Protein AF-A0A9D6I0A7-F1 (afdb_monomer_lite)

Sequence (216 aa):
MTECRYPRPLESFATGVRPEAAFTIPVLAQGRAALERINREMGLAFDDWDLDYYTALFRDRVGRDPTNVECFDIAQSNSEHSRHWFFKGRLVVDGKEVPGHLLALVKGTLDANPTNSVIAFRDNSSAIRGYAVRTILPAGSNQPGPFRPADVEYHVIFTAETHNFPSGVAPFPGAETGSGGRIRDVHATGRGGLVRIGISIGPPKVELGERTVQEA

Foldseek 3Di:
DPDDDDPDDDPDPDPVDDDDDKDWQPCQVPNLVSVVVLCVVVVLPDDPVSSNVVSCCCVPPVNHTDISVVSNCCSVCPDCVNPVCQQQDFDADPNRTDPGGNVVVVVVVCVVPVPFWPDDPPALWTWGFFDWDWDWDAPDDPDDGDIDIDTDGDIDIDDDDAQPPVCVVPVPVSVVVRVVVRCVRQQRGPPGHDDDDDDDDDDPDDPPDDPPPPDD

Radius of gyration: 25.26 Å; chains: 1; bounding box: 73×61×54 Å

Secondary structure (DSSP, 8-state):
------SS----------PPPP-B--HHHHTHHHHHHHHHHHT----HHHHHHHHHIIIIII-SPPBHHHHHHHHHHHSHHHH-HHHHS-EEETTEEESS-HHHHHHHHHHH--TTEEE-SSSSSEEEEEEEEEEEEES-SSS---EEEEEEEEEEEE-----HHHHHHSHHHHHHHHHHHHHHHHHHSTT----------PPP------------

Structure (mmCIF, N/CA/C/O backbone):
data_AF-A0A9D6I0A7-F1
#
_entry.id   AF-A0A9D6I0A7-F1
#
loop_
_atom_site.group_PDB
_atom_site.id
_atom_site.type_symbol
_atom_site.label_atom_id
_atom_site.label_alt_id
_atom_site.label_comp_id
_atom_site.label_asym_id
_atom_site.label_entity_id
_atom_site.label_seq_id
_atom_site.pdbx_PDB_ins_code
_atom_site.Cartn_x
_atom_site.Cartn_y
_atom_site.Cartn_z
_atom_site.occupancy
_atom_site.B_iso_or_equiv
_atom_site.auth_seq_id
_atom_site.auth_comp_id
_atom_site.auth_asym_id
_atom_site.auth_atom_id
_atom_site.pdbx_PDB_model_num
ATOM 1 N N . MET A 1 1 ? -12.855 22.346 1.573 1.00 86.19 1 MET A N 1
ATOM 2 C CA . MET A 1 1 ? -12.308 21.199 2.334 1.00 86.19 1 MET A CA 1
ATOM 3 C C . MET A 1 1 ? -11.033 21.546 3.091 1.00 86.19 1 MET A C 1
ATOM 5 O O . MET A 1 1 ? -10.878 21.061 4.198 1.00 86.19 1 MET A 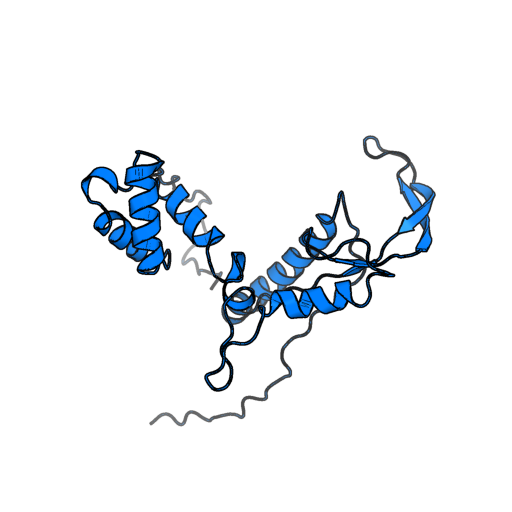O 1
ATOM 9 N N . THR A 1 2 ? -10.126 22.351 2.528 1.00 90.31 2 THR A N 1
ATOM 10 C CA . THR A 1 2 ? -8.774 22.569 3.083 1.00 90.31 2 THR A CA 1
ATOM 11 C C . THR A 1 2 ? -8.534 23.962 3.672 1.00 90.31 2 THR A C 1
ATOM 13 O O . THR A 1 2 ? -7.445 24.228 4.166 1.00 90.31 2 THR A O 1
ATOM 16 N N . GLU A 1 3 ? -9.518 24.859 3.616 1.00 91.88 3 GLU A N 1
ATOM 17 C CA . GLU A 1 3 ? -9.367 26.256 4.030 1.00 91.88 3 GLU A CA 1
ATOM 18 C C . GLU A 1 3 ? -10.337 26.599 5.159 1.00 91.88 3 GLU A C 1
ATOM 20 O O . GLU A 1 3 ? -11.470 26.116 5.197 1.00 91.88 3 GLU A O 1
ATOM 25 N N . CYS A 1 4 ? -9.893 27.477 6.055 1.00 89.69 4 CYS A N 1
ATOM 26 C CA . CYS A 1 4 ? -10.701 28.058 7.116 1.00 89.69 4 CYS A CA 1
ATOM 27 C C . CYS A 1 4 ? -10.471 29.574 7.136 1.00 89.69 4 CYS A C 1
ATOM 29 O O . CYS A 1 4 ? -9.336 30.035 7.007 1.00 89.69 4 CYS A O 1
ATOM 31 N N . ARG A 1 5 ? -11.542 30.362 7.284 1.00 93.38 5 ARG A N 1
ATOM 32 C CA . ARG A 1 5 ? -11.437 31.821 7.409 1.00 93.38 5 ARG A CA 1
ATOM 33 C C . ARG A 1 5 ? -11.203 32.203 8.864 1.00 93.38 5 ARG A C 1
ATOM 35 O O . ARG A 1 5 ? -12.017 31.882 9.725 1.00 93.38 5 ARG A O 1
ATOM 42 N N . TYR A 1 6 ? -10.141 32.962 9.112 1.00 91.62 6 TYR A N 1
ATOM 43 C CA . TYR A 1 6 ? -9.892 33.545 10.424 1.00 91.62 6 TYR A CA 1
ATOM 44 C C . TYR A 1 6 ? -10.579 34.910 10.543 1.00 91.62 6 TYR A C 1
ATOM 46 O O . TYR A 1 6 ? -10.425 35.746 9.651 1.00 91.62 6 TYR A O 1
ATOM 54 N N . PRO A 1 7 ? -11.313 35.175 11.638 1.00 92.81 7 PRO A N 1
ATOM 55 C CA . PRO A 1 7 ? -11.964 36.468 11.846 1.00 92.81 7 PRO A CA 1
ATOM 56 C C . PRO A 1 7 ? -10.975 37.585 12.219 1.00 92.81 7 PRO A C 1
ATOM 58 O O . PRO A 1 7 ? -11.322 38.760 12.141 1.00 92.81 7 PRO A O 1
ATOM 61 N N . ARG A 1 8 ? -9.756 37.234 12.649 1.00 95.25 8 ARG A N 1
ATOM 62 C CA . ARG A 1 8 ? -8.662 38.148 13.011 1.00 95.25 8 ARG A CA 1
ATOM 63 C C . ARG A 1 8 ? -7.315 37.533 12.602 1.00 95.25 8 ARG A C 1
ATOM 65 O O . ARG A 1 8 ? -7.258 36.311 12.456 1.00 95.25 8 ARG A O 1
ATOM 72 N N . PRO A 1 9 ? -6.247 38.333 12.424 1.00 94.56 9 PRO A N 1
ATOM 73 C CA . PRO A 1 9 ? -4.911 37.804 12.158 1.00 94.56 9 PRO A CA 1
ATOM 74 C C . PRO A 1 9 ? -4.475 36.778 13.213 1.00 94.56 9 PRO A C 1
ATOM 76 O O . PRO A 1 9 ? -4.749 36.948 14.399 1.00 94.56 9 PRO A O 1
ATOM 79 N N . LEU A 1 10 ? -3.806 35.711 12.771 1.00 91.12 10 LEU A N 1
ATOM 80 C CA . LEU A 1 10 ? -3.237 34.690 13.652 1.00 91.12 10 LEU A CA 1
ATOM 81 C C . LEU A 1 10 ? -2.127 35.294 14.518 1.00 91.12 10 LEU A C 1
ATOM 83 O O . LEU A 1 10 ? -1.186 35.890 14.002 1.00 91.12 10 LEU A O 1
ATOM 87 N N . GLU A 1 11 ? -2.224 35.086 15.827 1.00 93.94 11 GLU A N 1
ATOM 88 C CA . GLU A 1 11 ? -1.228 35.548 16.803 1.00 93.94 11 GLU A CA 1
ATOM 89 C C . GLU A 1 11 ? -0.198 34.452 17.150 1.00 93.94 11 GLU A C 1
ATOM 91 O O . GLU A 1 11 ? 0.857 34.744 17.707 1.00 93.94 11 GLU A O 1
ATOM 96 N N . SER A 1 12 ? -0.479 33.182 16.821 1.00 92.69 12 SER A N 1
ATOM 97 C CA . SER A 1 12 ? 0.391 32.035 17.112 1.00 92.69 12 SER A CA 1
ATOM 98 C C . SER A 1 12 ? 0.130 30.858 16.168 1.00 92.69 12 SER A C 1
ATOM 100 O O . SER A 1 12 ? -0.990 30.661 15.704 1.00 92.69 12 SER A O 1
ATOM 102 N N . PHE A 1 13 ? 1.163 30.042 15.940 1.00 91.69 13 PHE A N 1
ATOM 103 C CA . PHE A 1 13 ? 1.075 28.749 15.247 1.00 91.69 13 PHE A CA 1
ATOM 104 C C . PHE A 1 13 ? 0.996 27.553 16.212 1.00 91.69 13 PHE A C 1
ATOM 106 O O . PHE A 1 13 ? 0.945 26.405 15.772 1.00 91.69 13 PHE A O 1
ATOM 113 N N . ALA A 1 14 ? 1.014 27.791 17.528 1.00 92.25 14 ALA A N 1
ATOM 114 C CA . ALA A 1 14 ? 0.897 26.725 18.514 1.00 92.25 14 ALA A CA 1
ATOM 115 C C . ALA A 1 14 ? -0.505 26.105 18.451 1.00 92.25 14 ALA A C 1
ATOM 117 O O . ALA A 1 14 ? -1.502 26.770 18.719 1.00 92.25 14 ALA A O 1
ATOM 118 N N . THR A 1 15 ? -0.581 24.817 18.122 1.00 88.69 15 THR A N 1
ATOM 119 C CA . THR A 1 15 ? -1.864 24.110 17.997 1.00 88.69 15 THR A CA 1
ATOM 120 C C . THR A 1 15 ? -2.423 23.660 19.347 1.00 88.69 15 THR A C 1
ATOM 122 O O . THR A 1 15 ? -3.615 23.395 19.456 1.00 88.69 15 THR A O 1
ATOM 125 N N . GLY A 1 16 ? -1.572 23.527 20.373 1.00 90.25 16 GLY A N 1
ATOM 126 C CA . GLY A 1 16 ? -1.947 22.984 21.687 1.00 90.25 16 GLY A CA 1
ATOM 127 C C . GLY A 1 16 ? -2.321 21.495 21.675 1.00 90.25 16 GLY A C 1
ATOM 128 O O . GLY A 1 16 ? -2.638 20.938 22.726 1.00 90.25 16 GLY A O 1
ATOM 129 N N . VAL A 1 17 ? -2.263 20.843 20.510 1.00 93.00 17 VAL A N 1
ATOM 130 C CA . VAL A 1 17 ? -2.613 19.433 20.327 1.00 93.00 17 VAL A CA 1
ATOM 131 C C . VAL A 1 17 ? -1.557 18.559 20.997 1.00 93.00 17 VAL A C 1
ATOM 133 O O . VAL A 1 17 ? -0.359 18.724 20.764 1.00 93.00 17 VAL A O 1
ATOM 136 N N . ARG A 1 18 ? -2.004 17.613 21.827 1.00 94.00 18 ARG A N 1
ATOM 137 C CA . ARG A 1 18 ? -1.155 16.584 22.440 1.00 94.00 18 ARG A CA 1
ATOM 138 C C . ARG A 1 18 ? -1.440 15.237 21.772 1.00 94.00 18 ARG A C 1
ATOM 140 O O . ARG A 1 18 ? -2.616 14.954 21.547 1.00 94.00 18 ARG A O 1
ATOM 147 N N . PRO A 1 19 ? -0.417 14.416 21.468 1.00 93.69 19 PRO A N 1
ATOM 148 C CA . PRO A 1 19 ? -0.639 13.071 20.952 1.00 93.69 19 PRO A CA 1
ATOM 149 C C . PRO A 1 19 ? -1.505 12.255 21.912 1.00 93.69 19 PRO A C 1
ATOM 151 O O . PRO A 1 19 ? -1.248 12.237 23.118 1.00 93.69 19 PRO A O 1
ATOM 154 N N . GLU A 1 20 ? -2.524 11.594 21.374 1.00 93.00 20 GLU A N 1
ATOM 155 C CA . GLU A 1 20 ? -3.344 10.661 22.138 1.00 93.00 20 GLU A CA 1
ATOM 156 C C . GLU A 1 20 ? -2.532 9.403 22.475 1.00 93.00 20 GLU A C 1
ATOM 158 O O . GLU A 1 20 ? -1.731 8.926 21.666 1.00 93.00 20 GLU A O 1
ATOM 163 N N . ALA A 1 21 ? -2.715 8.875 23.686 1.00 96.44 21 ALA A N 1
ATOM 164 C CA . ALA A 1 21 ? -2.073 7.632 24.086 1.00 96.44 21 ALA A CA 1
ATOM 165 C C . ALA A 1 21 ? -2.775 6.436 23.430 1.00 96.44 21 ALA A C 1
ATOM 167 O O . ALA A 1 21 ? -4.003 6.377 23.379 1.00 96.44 21 ALA A O 1
ATOM 168 N N . ALA A 1 22 ? -1.996 5.450 22.981 1.00 97.25 22 ALA A N 1
ATOM 169 C CA . ALA A 1 22 ? -2.557 4.161 22.595 1.00 97.25 22 ALA A CA 1
ATOM 170 C C . ALA A 1 22 ? -3.276 3.519 23.793 1.00 97.25 22 ALA A C 1
ATOM 172 O O . ALA A 1 22 ? -2.842 3.660 24.940 1.00 97.25 22 ALA A O 1
ATOM 173 N N . PHE A 1 23 ? -4.356 2.792 23.519 1.00 97.56 23 PHE A N 1
ATOM 174 C CA . PHE A 1 23 ? -5.146 2.115 24.541 1.00 97.56 23 PHE A CA 1
ATOM 175 C C . PHE A 1 23 ? -5.474 0.683 24.138 1.00 97.56 23 PHE A C 1
ATOM 177 O O . PHE A 1 23 ? -5.416 0.301 22.968 1.00 97.56 23 PHE A O 1
ATOM 184 N N . THR A 1 24 ? -5.827 -0.106 25.143 1.00 98.25 24 THR A N 1
ATOM 185 C CA . THR A 1 24 ? -6.073 -1.539 25.028 1.00 98.25 24 THR A CA 1
ATOM 186 C C . THR A 1 24 ? -7.571 -1.824 24.933 1.00 98.25 24 THR A C 1
ATOM 188 O O . THR A 1 24 ? -8.371 -1.224 25.653 1.00 98.25 24 THR A O 1
ATOM 191 N N . ILE A 1 25 ? -7.959 -2.748 24.055 1.00 98.38 25 ILE A N 1
ATOM 192 C CA . ILE A 1 25 ? -9.341 -3.190 23.875 1.00 98.38 25 ILE A CA 1
ATOM 193 C C . ILE A 1 25 ? -9.526 -4.484 24.672 1.00 98.38 25 ILE A C 1
ATOM 195 O O . ILE A 1 25 ? -8.859 -5.463 24.355 1.00 98.38 25 ILE A O 1
ATOM 199 N N . PRO A 1 26 ? -10.428 -4.529 25.668 1.00 98.25 26 PRO A N 1
ATOM 200 C CA . PRO A 1 26 ? -10.514 -5.623 26.641 1.00 98.25 26 PRO A CA 1
ATOM 201 C C . PRO A 1 26 ? -11.187 -6.890 26.076 1.00 98.25 26 PRO A C 1
ATOM 203 O O . PRO A 1 26 ? -12.223 -7.331 26.573 1.00 98.25 26 PRO A O 1
ATOM 206 N N . VAL A 1 27 ? -10.622 -7.483 25.026 1.00 98.31 27 VAL A N 1
ATOM 207 C CA . VAL A 1 27 ? -11.122 -8.693 24.355 1.00 98.31 27 VAL A CA 1
ATOM 208 C C . VAL A 1 27 ? -11.081 -9.916 25.272 1.00 98.31 27 VAL A C 1
ATOM 210 O O . VAL A 1 27 ? -11.977 -10.752 25.199 1.00 98.31 27 VAL A O 1
ATOM 213 N N . LEU A 1 28 ? -10.110 -10.032 26.178 1.00 98.12 28 LEU A N 1
ATOM 214 C CA . LEU A 1 28 ? -10.050 -11.148 27.127 1.00 98.12 28 LEU A CA 1
ATOM 215 C C . LEU A 1 28 ? -11.208 -11.118 28.129 1.00 98.12 28 LEU A C 1
ATOM 217 O O . LEU A 1 28 ? -11.775 -12.159 28.451 1.00 98.12 28 LEU A O 1
ATOM 221 N N . ALA A 1 29 ? -11.564 -9.927 28.613 1.00 98.06 29 ALA A N 1
ATOM 222 C CA . ALA A 1 29 ? -12.609 -9.759 29.619 1.00 98.06 29 ALA A CA 1
ATOM 223 C C . ALA A 1 29 ? -14.015 -9.637 29.011 1.00 98.06 29 ALA A C 1
ATOM 225 O O . ALA A 1 29 ? -14.983 -10.109 29.600 1.00 98.06 29 ALA A O 1
ATOM 226 N N . GLN A 1 30 ? -14.142 -8.983 27.853 1.00 98.19 30 GLN A N 1
ATOM 227 C CA . GLN A 1 30 ? -15.430 -8.632 27.236 1.00 98.19 30 GLN A CA 1
ATOM 228 C C . GLN A 1 30 ? -15.691 -9.373 25.915 1.00 98.19 30 GLN A C 1
ATOM 230 O O . GLN A 1 30 ? -16.772 -9.248 25.338 1.00 98.19 30 GLN A O 1
ATOM 235 N N . GLY A 1 31 ? -14.728 -10.153 25.423 1.00 97.62 31 GLY A N 1
ATOM 236 C CA . GLY A 1 31 ? -14.870 -10.940 24.204 1.00 97.62 31 GLY A CA 1
ATOM 237 C C . GLY A 1 31 ? -15.149 -10.090 22.965 1.00 97.62 31 GLY A C 1
ATOM 238 O O . GLY A 1 31 ? -14.699 -8.949 22.833 1.00 97.62 31 GLY A O 1
ATOM 239 N N . ARG A 1 32 ? -15.946 -10.666 22.062 1.00 98.25 32 ARG A N 1
ATOM 240 C CA . ARG A 1 32 ? -16.347 -10.075 20.778 1.00 98.25 32 ARG A CA 1
ATOM 241 C C . ARG A 1 32 ? -16.994 -8.694 20.920 1.00 98.25 32 ARG A C 1
ATOM 243 O O . ARG A 1 32 ? -16.752 -7.826 20.086 1.00 98.25 32 ARG A O 1
ATOM 250 N N . ALA A 1 33 ? -17.740 -8.448 21.998 1.00 98.50 33 ALA A N 1
ATOM 251 C CA . ALA A 1 33 ? -18.417 -7.170 22.224 1.00 98.50 33 ALA A CA 1
ATOM 252 C C . ALA A 1 33 ? -17.438 -5.980 22.307 1.00 98.50 33 ALA A C 1
ATOM 254 O O . ALA A 1 33 ? -17.768 -4.873 21.872 1.00 98.50 33 ALA A O 1
ATOM 255 N N . ALA A 1 34 ? -16.216 -6.194 22.814 1.00 98.38 34 ALA A N 1
ATOM 256 C CA . ALA A 1 34 ? -15.188 -5.155 22.819 1.00 98.38 34 ALA A CA 1
ATOM 257 C C . ALA A 1 34 ? -14.709 -4.807 21.402 1.00 98.38 34 ALA A C 1
ATOM 259 O O . ALA A 1 34 ? -14.516 -3.626 21.102 1.00 98.38 34 ALA A O 1
ATOM 260 N N . LEU A 1 35 ? -14.568 -5.811 20.528 1.00 98.25 35 LEU A N 1
ATOM 261 C CA . LEU A 1 35 ? -14.204 -5.601 19.126 1.00 98.25 35 LEU A CA 1
ATOM 262 C C . LEU A 1 35 ? -15.338 -4.957 18.323 1.00 98.25 35 LEU A C 1
ATOM 264 O O . LEU A 1 35 ? -15.091 -4.061 17.528 1.00 98.25 35 LEU A O 1
ATOM 268 N N . GLU A 1 36 ? -16.592 -5.333 18.565 1.00 98.56 36 GLU A N 1
ATOM 269 C CA . GLU A 1 36 ? -17.743 -4.689 17.920 1.00 98.56 36 GLU A CA 1
ATOM 270 C C . GLU A 1 36 ? -17.842 -3.204 18.263 1.00 98.56 36 GLU A C 1
ATOM 272 O O . GLU A 1 36 ? -18.145 -2.371 17.405 1.00 98.56 36 GLU A O 1
ATOM 277 N N . ARG A 1 37 ? -17.580 -2.863 19.529 1.00 98.50 37 ARG A N 1
ATOM 278 C CA . ARG A 1 37 ? -17.574 -1.476 19.979 1.00 98.50 37 ARG A CA 1
ATOM 279 C C . ARG A 1 37 ? -16.474 -0.682 19.278 1.00 98.50 37 ARG A C 1
ATOM 281 O O . ARG A 1 37 ? -16.787 0.336 18.665 1.00 98.50 37 ARG A O 1
ATOM 288 N N . ILE A 1 38 ? -15.228 -1.164 19.308 1.00 97.88 38 ILE A N 1
ATOM 289 C CA . ILE A 1 38 ? -14.116 -0.434 18.683 1.00 97.88 38 ILE A CA 1
ATOM 290 C C . ILE A 1 38 ? -14.247 -0.374 17.154 1.00 97.88 38 ILE A C 1
ATOM 292 O O . ILE A 1 38 ? -13.912 0.643 16.555 1.00 97.88 38 ILE A O 1
ATOM 296 N N . ASN A 1 39 ? -14.812 -1.411 16.525 1.00 98.19 39 ASN A N 1
ATOM 297 C CA . ASN A 1 39 ? -15.105 -1.436 15.092 1.00 98.19 39 ASN A CA 1
ATOM 298 C C . ASN A 1 39 ? -16.021 -0.273 14.686 1.00 98.19 39 ASN A C 1
ATOM 300 O O . ASN A 1 39 ? -15.739 0.422 13.710 1.00 98.19 39 ASN A O 1
ATOM 304 N N . ARG A 1 40 ? -17.080 -0.017 15.468 1.00 98.06 40 ARG A N 1
ATOM 305 C CA . ARG A 1 40 ? -17.998 1.110 15.240 1.00 98.06 40 ARG A CA 1
ATOM 306 C C . ARG A 1 40 ? -17.361 2.460 15.557 1.00 98.06 40 ARG A C 1
ATOM 308 O O . ARG A 1 40 ? -17.523 3.390 14.778 1.00 98.06 40 ARG A O 1
ATOM 315 N N . GLU A 1 41 ? -16.663 2.571 16.686 1.00 97.31 41 GLU A N 1
ATOM 316 C CA . GLU A 1 41 ? -16.055 3.832 17.136 1.00 97.31 41 GLU A CA 1
ATOM 317 C C . GLU A 1 41 ? -14.954 4.320 16.182 1.00 97.31 41 GLU A C 1
ATOM 319 O O . GLU A 1 41 ? -14.880 5.512 15.895 1.00 97.31 41 GLU A O 1
ATOM 324 N N . MET A 1 42 ? -14.120 3.409 15.669 1.00 96.56 42 MET A N 1
ATOM 325 C CA . MET A 1 42 ? -12.983 3.745 14.802 1.00 96.56 42 MET A CA 1
ATOM 326 C C . MET A 1 42 ? -13.255 3.542 13.304 1.00 96.56 42 MET A C 1
ATOM 328 O O . MET A 1 42 ? -12.398 3.878 12.489 1.00 96.56 42 MET A O 1
ATOM 332 N N . GLY A 1 43 ? -14.412 2.990 12.925 1.00 97.12 43 GLY A N 1
ATOM 333 C CA . GLY A 1 43 ? -14.746 2.711 11.526 1.00 97.12 43 GLY A CA 1
ATOM 334 C C . GLY A 1 43 ? -13.832 1.663 10.883 1.00 97.12 43 GLY A C 1
ATOM 335 O O . GLY A 1 43 ? -13.350 1.872 9.774 1.00 97.12 43 GLY A O 1
ATOM 336 N N . LEU A 1 44 ? -13.574 0.549 11.581 1.00 97.69 44 LEU A N 1
ATOM 337 C CA . LEU A 1 44 ? -12.629 -0.488 11.129 1.00 97.69 44 LEU A CA 1
ATOM 338 C C . LEU A 1 44 ? -13.189 -1.381 10.010 1.00 97.69 44 LEU A C 1
ATOM 340 O O . LEU A 1 44 ? -12.424 -2.060 9.335 1.00 97.69 44 LEU A O 1
ATOM 344 N N . ALA A 1 45 ? -14.509 -1.353 9.804 1.00 97.38 45 ALA A N 1
ATOM 345 C CA . ALA A 1 45 ? -15.225 -2.121 8.787 1.00 97.38 45 ALA A CA 1
ATOM 346 C C . ALA A 1 45 ? -15.033 -3.650 8.877 1.00 97.38 45 ALA A C 1
ATOM 348 O O . ALA A 1 45 ? -15.139 -4.333 7.863 1.00 97.38 45 ALA A O 1
ATOM 349 N N . PHE A 1 46 ? -14.804 -4.185 10.081 1.00 97.62 46 PHE A N 1
ATOM 350 C CA . PHE A 1 46 ? -14.823 -5.630 10.316 1.00 97.62 46 PHE A CA 1
ATOM 351 C C . PHE A 1 46 ? -16.227 -6.190 10.120 1.00 97.62 46 PHE A C 1
ATOM 353 O O . PHE A 1 46 ? -17.193 -5.638 10.667 1.00 97.62 46 PHE A O 1
ATOM 360 N N . ASP A 1 47 ? -16.319 -7.290 9.379 1.00 96.50 47 ASP A N 1
ATOM 361 C CA . ASP A 1 47 ? -17.538 -8.082 9.272 1.00 96.50 47 ASP A CA 1
ATOM 362 C C . ASP A 1 47 ? -17.656 -9.113 10.413 1.00 96.50 47 ASP A C 1
ATOM 364 O O . ASP A 1 47 ? -16.836 -9.167 11.334 1.00 96.50 47 ASP A O 1
ATOM 368 N N . ASP A 1 48 ? -18.716 -9.924 10.393 1.00 97.88 48 ASP A N 1
ATOM 369 C CA . ASP A 1 48 ? -18.940 -10.941 11.426 1.00 97.88 48 ASP A CA 1
ATOM 370 C C . ASP A 1 48 ? -17.821 -11.989 11.481 1.00 97.88 48 ASP A C 1
ATOM 372 O O . ASP A 1 48 ? -17.463 -12.449 12.568 1.00 97.88 48 ASP A O 1
ATOM 376 N N . TRP A 1 49 ? -17.253 -12.349 10.327 1.00 96.00 49 TRP A N 1
ATOM 377 C CA . TRP A 1 49 ? -16.174 -13.325 10.250 1.00 96.00 49 TRP A CA 1
ATOM 378 C C . TRP A 1 49 ? -14.883 -12.753 10.834 1.00 96.00 49 TRP A C 1
ATOM 380 O O . TRP A 1 49 ? -14.232 -13.419 11.640 1.00 96.00 49 TRP A O 1
ATOM 390 N N . ASP A 1 50 ? -14.550 -11.509 10.489 1.00 97.19 50 ASP A N 1
ATOM 391 C CA . ASP A 1 50 ? -13.408 -10.781 11.039 1.00 97.19 50 ASP A CA 1
ATOM 392 C C . ASP A 1 50 ? -13.507 -10.677 12.565 1.00 97.19 50 ASP A C 1
ATOM 394 O O . ASP A 1 50 ? -12.555 -10.987 13.286 1.00 97.19 50 ASP A O 1
ATOM 398 N N . LEU A 1 51 ? -14.676 -10.281 13.080 1.00 98.31 51 LEU A N 1
ATOM 399 C CA . LEU A 1 51 ? -14.921 -10.146 14.515 1.00 98.31 51 LEU A CA 1
ATOM 400 C C . LEU A 1 51 ? -14.725 -11.474 15.252 1.00 98.31 51 LEU A C 1
ATOM 402 O O . LEU A 1 51 ? -14.062 -11.502 16.294 1.00 98.31 51 LEU A O 1
ATOM 406 N N . ASP A 1 52 ? -15.254 -12.574 14.717 1.00 98.25 52 ASP A N 1
ATOM 407 C CA . ASP A 1 52 ? -15.072 -13.905 15.300 1.0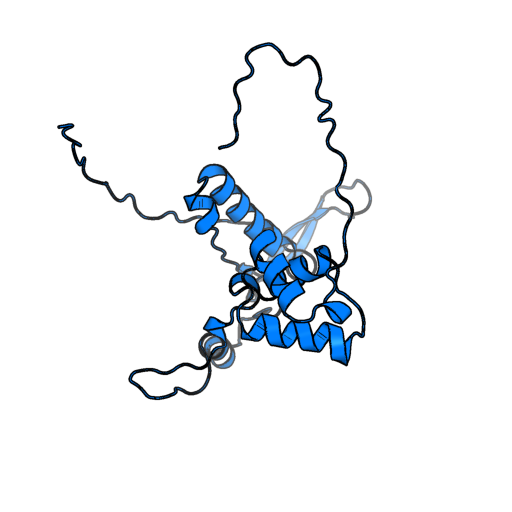0 98.25 52 ASP A CA 1
ATOM 408 C C . ASP A 1 52 ? -13.609 -14.357 15.237 1.00 98.25 52 ASP A C 1
ATOM 410 O O . ASP A 1 52 ? -13.046 -14.804 16.245 1.00 98.25 52 ASP A O 1
ATOM 414 N N . TYR A 1 53 ? -12.967 -14.188 14.079 1.00 97.94 53 TYR A N 1
ATOM 415 C CA . TYR A 1 53 ? -11.582 -14.581 13.860 1.00 97.94 53 TYR A CA 1
ATOM 416 C C . TYR A 1 53 ? -10.622 -13.812 14.773 1.00 97.94 53 TYR A C 1
ATOM 418 O O . TYR A 1 53 ? -9.808 -14.427 15.466 1.00 97.94 53 TYR A O 1
ATOM 426 N N . TYR A 1 54 ? -10.723 -12.482 14.834 1.00 98.19 54 TYR A N 1
ATOM 427 C CA . TYR A 1 54 ? -9.837 -11.664 15.661 1.00 98.19 54 TYR A CA 1
ATOM 428 C C . TYR A 1 54 ? -10.111 -11.848 17.155 1.00 98.19 54 TYR A C 1
ATOM 430 O O . TYR A 1 54 ? -9.163 -11.877 17.942 1.00 98.19 54 TYR A O 1
ATOM 438 N N . THR A 1 55 ? -11.367 -12.067 17.560 1.00 98.38 55 THR A N 1
ATOM 439 C CA . THR A 1 55 ? -11.676 -12.418 18.956 1.00 98.38 55 THR A CA 1
ATOM 440 C C . THR A 1 55 ? -10.958 -13.709 19.353 1.00 98.38 55 THR A C 1
ATOM 442 O O . THR A 1 55 ? -10.288 -13.749 20.387 1.00 98.38 55 THR A O 1
ATOM 445 N N . ALA A 1 56 ? -11.061 -14.757 18.530 1.00 98.31 56 ALA A N 1
ATOM 446 C CA . ALA A 1 56 ? -10.386 -16.028 18.782 1.00 98.31 56 ALA A CA 1
ATOM 447 C C . ALA A 1 56 ? -8.856 -15.895 18.715 1.00 98.31 56 ALA A C 1
ATOM 449 O O . ALA A 1 56 ? -8.149 -16.467 19.540 1.00 98.31 56 ALA A O 1
ATOM 450 N N . LEU A 1 57 ? -8.324 -15.102 17.781 1.00 98.12 57 LEU A N 1
ATOM 451 C CA . LEU A 1 57 ? -6.890 -14.837 17.670 1.00 98.12 57 LEU A CA 1
ATOM 452 C C . LEU A 1 57 ? -6.334 -14.255 18.976 1.00 98.12 57 LEU A C 1
ATOM 454 O O . LEU A 1 57 ? -5.410 -14.825 19.560 1.00 98.12 57 LEU A O 1
ATOM 458 N N . PHE A 1 58 ? -6.896 -13.143 19.453 1.00 98.31 58 PHE A N 1
ATOM 459 C CA . PHE A 1 58 ? -6.370 -12.461 20.636 1.00 98.31 58 PHE A CA 1
ATOM 460 C C . PHE A 1 58 ? -6.595 -13.254 21.923 1.00 98.31 58 PHE A C 1
ATOM 462 O O . PHE A 1 58 ? -5.701 -13.309 22.769 1.00 98.31 58 PHE A O 1
ATOM 469 N N . ARG A 1 59 ? -7.736 -13.941 22.040 1.00 97.44 59 ARG A N 1
ATOM 470 C CA . ARG A 1 59 ? -8.059 -14.758 23.213 1.00 97.44 59 ARG A CA 1
ATOM 471 C C . ARG A 1 59 ? -7.280 -16.071 23.268 1.00 97.44 59 ARG A C 1
ATOM 473 O O . ARG A 1 59 ? -6.681 -16.374 24.294 1.00 97.44 59 ARG A O 1
ATOM 480 N N . ASP A 1 60 ? -7.275 -16.835 22.179 1.00 97.62 60 ASP A N 1
ATOM 481 C CA . ASP A 1 60 ? -6.880 -18.249 22.201 1.00 97.62 60 ASP A CA 1
ATOM 482 C C . ASP A 1 60 ? -5.440 -18.477 21.715 1.00 97.62 60 ASP A C 1
ATOM 484 O O . ASP A 1 60 ? -4.829 -19.493 22.043 1.00 97.62 60 ASP A O 1
ATOM 488 N N . ARG A 1 61 ? -4.887 -17.558 20.908 1.00 97.25 61 ARG A N 1
ATOM 489 C CA . ARG A 1 61 ? -3.544 -17.700 20.310 1.00 97.25 61 ARG A CA 1
ATOM 490 C C . ARG A 1 61 ? -2.542 -16.712 20.889 1.00 97.25 61 ARG A C 1
ATOM 492 O O . ARG A 1 61 ? -1.437 -17.112 21.239 1.00 97.25 61 ARG A O 1
ATOM 499 N N . VAL A 1 62 ? -2.903 -15.431 20.938 1.00 97.69 62 VAL A N 1
ATOM 500 C CA . VAL A 1 62 ? -2.001 -14.366 21.405 1.00 97.69 62 VAL A CA 1
ATOM 501 C C . VAL A 1 62 ? -2.025 -14.265 22.934 1.00 97.69 62 VAL A C 1
ATOM 503 O O . VAL A 1 62 ? -0.988 -14.014 23.542 1.00 97.69 62 VAL A O 1
ATOM 506 N N . GLY A 1 63 ? -3.183 -14.487 23.564 1.00 97.56 63 GLY A N 1
ATOM 507 C CA . GLY A 1 63 ? -3.328 -14.498 25.022 1.00 97.56 63 GLY A CA 1
ATOM 508 C C . GLY A 1 63 ? -3.223 -13.115 25.673 1.00 97.56 63 GLY A C 1
ATOM 509 O O . GLY A 1 63 ? -2.873 -13.017 26.847 1.00 97.56 63 GLY A O 1
ATOM 510 N N . ARG A 1 64 ? -3.499 -12.041 24.923 1.00 98.44 64 ARG A N 1
ATOM 511 C CA . ARG A 1 64 ? -3.579 -10.666 25.439 1.00 98.44 64 ARG A CA 1
ATOM 512 C C . ARG A 1 64 ? -4.573 -9.838 24.646 1.00 98.44 64 ARG A C 1
ATOM 514 O O . ARG A 1 64 ? -4.878 -10.136 23.493 1.00 98.44 64 ARG A O 1
ATOM 521 N N . ASP A 1 65 ? -4.992 -8.747 25.261 1.00 98.69 65 ASP A N 1
ATOM 522 C CA . ASP A 1 65 ? -5.789 -7.731 24.603 1.00 98.69 65 ASP A CA 1
ATOM 523 C C . ASP A 1 65 ? -5.000 -7.015 23.479 1.00 98.69 65 ASP A C 1
ATOM 525 O O . ASP A 1 65 ? -3.802 -6.725 23.648 1.00 98.69 65 ASP A O 1
ATOM 529 N N . PRO A 1 66 ? -5.643 -6.714 22.334 1.00 98.44 66 PRO A N 1
ATOM 530 C CA . PRO A 1 66 ? -5.072 -5.854 21.307 1.00 98.44 66 PRO A CA 1
ATOM 531 C C . PRO A 1 66 ? -5.095 -4.383 21.711 1.00 98.44 66 PRO A C 1
ATOM 533 O O . PRO A 1 66 ? -5.962 -3.929 22.460 1.00 98.44 66 PRO A O 1
ATOM 536 N N . THR A 1 67 ? -4.177 -3.613 21.142 1.00 98.44 67 THR A N 1
ATOM 537 C CA . THR A 1 67 ? -4.233 -2.149 21.165 1.00 98.44 67 THR A CA 1
ATOM 538 C C . THR A 1 67 ? -5.079 -1.602 20.017 1.00 98.44 67 THR A C 1
ATOM 540 O O . THR A 1 67 ? -5.285 -2.262 18.997 1.00 98.44 67 THR A O 1
ATOM 543 N N . ASN A 1 68 ? -5.546 -0.362 20.148 1.00 97.94 68 ASN A N 1
ATOM 544 C CA . ASN A 1 68 ? -6.260 0.339 19.079 1.00 97.94 68 ASN A CA 1
ATOM 545 C C . ASN A 1 68 ? -5.416 0.479 17.804 1.00 97.94 68 ASN A C 1
ATOM 547 O O . ASN A 1 68 ? -5.953 0.379 16.704 1.00 97.94 68 ASN A O 1
ATOM 551 N N . VAL A 1 69 ? -4.099 0.639 17.952 1.00 97.75 69 VAL A N 1
ATOM 552 C CA . VAL A 1 69 ? -3.147 0.684 16.834 1.00 97.75 69 VAL A CA 1
ATOM 553 C C . VAL A 1 69 ? -3.103 -0.652 16.089 1.00 97.75 69 VAL A C 1
ATOM 555 O O . VAL A 1 69 ? -3.168 -0.660 14.865 1.00 97.75 69 VAL A O 1
ATOM 558 N N . GLU A 1 70 ? -3.054 -1.777 16.808 1.00 98.19 70 GLU A N 1
ATOM 559 C CA . GLU A 1 70 ? -3.081 -3.114 16.196 1.00 98.19 70 GLU A CA 1
ATOM 560 C C . GLU A 1 70 ? -4.406 -3.384 15.481 1.00 98.19 70 GLU A C 1
ATOM 562 O O . GLU A 1 70 ? -4.405 -3.864 14.352 1.00 98.19 70 GLU A O 1
ATOM 567 N N . CYS A 1 71 ? -5.540 -3.035 16.099 1.00 98.00 71 CYS A N 1
ATOM 568 C CA . CYS A 1 71 ? -6.847 -3.165 15.455 1.00 98.00 71 CYS A CA 1
ATOM 569 C C . CYS A 1 71 ? -6.931 -2.329 14.168 1.00 98.00 71 CYS A C 1
ATOM 571 O O . CYS A 1 71 ? -7.453 -2.802 13.160 1.00 98.00 71 CYS A O 1
ATOM 573 N N . PHE A 1 72 ? -6.398 -1.104 14.184 1.00 97.81 72 PHE A N 1
ATOM 574 C CA . PHE A 1 72 ? -6.388 -0.240 13.008 1.00 97.81 72 PHE A CA 1
ATOM 575 C C . PHE A 1 72 ? -5.481 -0.782 11.896 1.00 97.81 72 PHE A C 1
ATOM 577 O O . PHE A 1 72 ? -5.897 -0.819 10.740 1.00 97.81 72 PHE A O 1
ATOM 584 N N . ASP A 1 73 ? -4.278 -1.256 12.229 1.00 98.06 73 ASP A N 1
ATOM 585 C CA . ASP A 1 73 ? -3.368 -1.883 11.262 1.00 98.06 73 ASP A CA 1
ATOM 586 C C . ASP A 1 73 ? -3.988 -3.131 10.617 1.00 98.06 73 ASP A C 1
ATOM 588 O O . ASP A 1 73 ? -3.978 -3.276 9.393 1.00 98.06 73 ASP A O 1
ATOM 592 N N . ILE A 1 74 ? -4.614 -3.995 11.421 1.00 97.19 74 ILE A N 1
ATOM 593 C CA . ILE A 1 74 ? -5.327 -5.184 10.939 1.00 97.19 74 ILE A CA 1
ATOM 594 C C . ILE A 1 74 ? -6.429 -4.799 9.945 1.00 97.19 74 ILE A C 1
ATOM 596 O O . ILE A 1 74 ? -6.536 -5.436 8.893 1.00 97.19 74 ILE A O 1
ATOM 600 N N . ALA A 1 75 ? -7.208 -3.756 10.246 1.00 97.25 75 ALA A N 1
ATOM 601 C CA . ALA A 1 75 ? -8.275 -3.262 9.377 1.00 97.25 75 ALA A CA 1
ATOM 602 C C . ALA A 1 75 ? -7.744 -2.750 8.031 1.00 97.25 75 ALA A C 1
ATOM 604 O O . ALA A 1 75 ? -8.263 -3.111 6.975 1.00 97.25 75 ALA A O 1
ATOM 605 N N . GLN A 1 76 ? -6.665 -1.961 8.041 1.00 96.88 76 GLN A N 1
ATOM 606 C CA . GLN A 1 76 ? -6.060 -1.461 6.803 1.00 96.88 76 GLN A CA 1
ATOM 607 C C . GLN A 1 76 ? -5.428 -2.592 5.981 1.00 96.88 76 GLN A C 1
ATOM 609 O O . GLN A 1 76 ? -5.640 -2.678 4.765 1.00 96.88 76 GLN A O 1
ATOM 614 N N . SER A 1 77 ? -4.698 -3.490 6.644 1.00 95.94 77 SER A N 1
ATOM 615 C CA . SER A 1 77 ? -3.981 -4.598 6.010 1.00 95.94 77 SER A CA 1
ATOM 616 C C . SER A 1 77 ? -4.910 -5.668 5.424 1.00 95.94 77 SER A C 1
ATOM 618 O O . SER A 1 77 ? -4.561 -6.279 4.412 1.00 95.94 77 SER A O 1
ATOM 620 N N . ASN A 1 78 ? -6.092 -5.890 6.014 1.00 95.56 78 ASN A N 1
ATOM 621 C CA . ASN A 1 78 ? -7.069 -6.876 5.526 1.00 95.56 78 ASN A CA 1
ATOM 622 C C . ASN A 1 78 ? -8.221 -6.281 4.710 1.00 95.56 78 ASN A C 1
ATOM 624 O O . ASN A 1 78 ? -9.064 -7.037 4.227 1.00 95.56 78 ASN A O 1
ATOM 628 N N . SER A 1 79 ? -8.241 -4.966 4.493 1.00 95.44 79 SER A N 1
ATOM 629 C CA . SER A 1 79 ? -9.220 -4.336 3.606 1.00 95.44 79 SER A CA 1
ATOM 630 C C . SER A 1 79 ? -9.185 -4.929 2.189 1.00 95.44 79 SER A C 1
ATOM 632 O O . SER A 1 79 ? -8.148 -5.407 1.715 1.00 95.44 79 SER A O 1
ATOM 634 N N . GLU A 1 80 ? -10.305 -4.837 1.464 1.00 95.38 80 GLU A N 1
ATOM 635 C CA . GLU A 1 80 ? -10.370 -5.282 0.064 1.00 95.38 80 GLU A CA 1
ATOM 636 C C . GLU A 1 80 ? -9.318 -4.595 -0.812 1.00 95.38 80 GLU A C 1
ATOM 638 O O . GLU A 1 80 ? -8.696 -5.233 -1.661 1.00 95.38 80 GLU A O 1
ATOM 643 N N . HIS A 1 81 ? -9.077 -3.305 -0.572 1.00 95.19 81 HIS A N 1
ATOM 644 C CA . HIS A 1 81 ? -8.098 -2.525 -1.319 1.00 95.19 81 HIS A CA 1
ATOM 645 C C . HIS A 1 81 ? -6.672 -3.082 -1.172 1.00 95.19 81 HIS A C 1
ATOM 647 O O . HIS A 1 81 ? -5.925 -3.098 -2.146 1.00 95.19 81 HIS A O 1
ATOM 653 N N . SER A 1 82 ? -6.304 -3.557 0.021 1.00 95.19 82 SER A N 1
ATOM 654 C CA . SER A 1 82 ? -4.964 -4.083 0.310 1.00 95.19 82 SER A CA 1
ATOM 655 C C . SER A 1 82 ? -4.815 -5.564 -0.040 1.00 95.19 82 SER A C 1
ATOM 657 O O . SER A 1 82 ? -3.754 -6.006 -0.488 1.00 95.19 82 SER A O 1
ATOM 659 N N . ARG A 1 83 ? -5.859 -6.370 0.195 1.00 94.69 83 ARG A N 1
ATOM 660 C CA . ARG A 1 83 ? -5.765 -7.835 0.110 1.00 94.69 83 ARG A CA 1
ATOM 661 C C . ARG A 1 83 ? -6.281 -8.416 -1.204 1.00 94.69 83 ARG A C 1
ATOM 663 O O . ARG A 1 83 ? -5.862 -9.525 -1.572 1.00 94.69 83 ARG A O 1
ATOM 670 N N . HIS A 1 84 ? -7.115 -7.656 -1.915 1.00 95.50 84 HIS A N 1
ATOM 671 C CA . HIS A 1 84 ? -7.760 -8.027 -3.171 1.00 95.50 84 HIS A CA 1
ATOM 672 C C . HIS A 1 84 ? -8.543 -9.346 -3.061 1.00 95.50 84 HIS A C 1
ATOM 674 O O . HIS A 1 84 ? -8.302 -10.287 -3.832 1.00 95.50 84 HIS A O 1
ATOM 680 N N . TRP A 1 85 ? -9.444 -9.451 -2.077 1.00 94.06 85 TRP A N 1
ATOM 681 C CA . TRP A 1 85 ? -10.242 -10.656 -1.852 1.00 94.06 85 TRP A CA 1
ATOM 682 C C . TRP A 1 85 ? -11.094 -10.987 -3.070 1.00 94.06 85 TRP A C 1
ATOM 684 O O . TRP A 1 85 ? -11.130 -12.153 -3.457 1.00 94.06 85 TRP A O 1
ATOM 694 N N . PHE A 1 86 ? -11.681 -10.002 -3.757 1.00 93.94 86 PHE A N 1
ATOM 695 C CA . PHE A 1 86 ? -12.487 -10.275 -4.954 1.00 93.94 86 PHE A CA 1
ATOM 696 C C . PHE A 1 86 ? -11.665 -10.884 -6.097 1.00 93.94 86 PHE A C 1
ATOM 698 O O . PHE A 1 86 ? -12.129 -11.792 -6.786 1.00 93.94 86 PHE A O 1
ATOM 705 N N . PHE A 1 87 ? -10.408 -10.469 -6.272 1.00 95.94 87 PHE A N 1
ATOM 706 C CA . PHE A 1 87 ? -9.533 -11.018 -7.318 1.00 95.94 87 PHE A CA 1
ATOM 707 C C . PHE A 1 87 ? -9.057 -12.451 -7.043 1.00 95.94 87 PHE A C 1
ATOM 709 O O . PHE A 1 87 ? -8.597 -13.143 -7.963 1.00 95.94 87 PHE A O 1
ATOM 716 N N . LYS A 1 88 ? -9.123 -12.887 -5.783 1.00 94.62 88 LYS A N 1
ATOM 717 C CA . LYS A 1 88 ? -8.730 -14.228 -5.324 1.00 94.62 88 LYS A CA 1
ATOM 718 C C . LYS A 1 88 ? -9.915 -15.089 -4.884 1.00 94.62 88 LYS A C 1
ATOM 720 O O . LYS A 1 88 ? -9.718 -16.252 -4.545 1.00 94.62 88 LYS A O 1
ATOM 725 N N . GLY A 1 89 ? -11.114 -14.521 -4.881 1.00 94.50 89 GLY A N 1
ATOM 726 C CA . GLY A 1 89 ? -12.336 -15.183 -4.466 1.00 94.50 89 GLY A CA 1
ATOM 727 C C . GLY A 1 89 ? -12.767 -16.273 -5.441 1.00 94.50 89 GLY A C 1
ATOM 728 O O . GLY A 1 89 ? -12.337 -16.321 -6.596 1.00 94.50 89 GLY A O 1
ATOM 729 N N . ARG A 1 90 ? -13.650 -17.145 -4.952 1.00 94.38 90 ARG A N 1
ATOM 730 C CA . ARG A 1 90 ? -14.332 -18.150 -5.773 1.00 94.38 90 ARG A CA 1
ATOM 731 C C . ARG A 1 90 ? -15.299 -17.449 -6.719 1.00 94.38 90 ARG A C 1
ATOM 733 O O . ARG A 1 90 ? -16.051 -16.571 -6.300 1.00 94.38 90 ARG A O 1
ATOM 740 N N . LEU A 1 91 ? -15.289 -17.854 -7.982 1.00 94.56 91 LEU A N 1
ATOM 741 C CA . LEU A 1 91 ? -16.138 -17.279 -9.017 1.00 94.56 91 LEU A CA 1
ATOM 742 C C . LEU A 1 91 ? -17.267 -18.254 -9.357 1.00 94.56 91 LEU A C 1
ATOM 744 O O . LEU A 1 91 ? -17.019 -19.419 -9.661 1.00 94.56 91 LEU A O 1
ATOM 748 N N . VAL A 1 92 ? -18.504 -17.764 -9.338 1.00 94.94 92 VAL A N 1
ATOM 749 C CA . VAL A 1 92 ? -19.694 -18.507 -9.766 1.00 94.94 92 VAL A CA 1
ATOM 750 C C . VAL A 1 92 ? -20.371 -17.703 -10.868 1.00 94.94 92 VAL A C 1
ATOM 752 O O . VAL A 1 92 ? -20.811 -16.582 -10.629 1.00 94.94 92 VAL A O 1
ATOM 7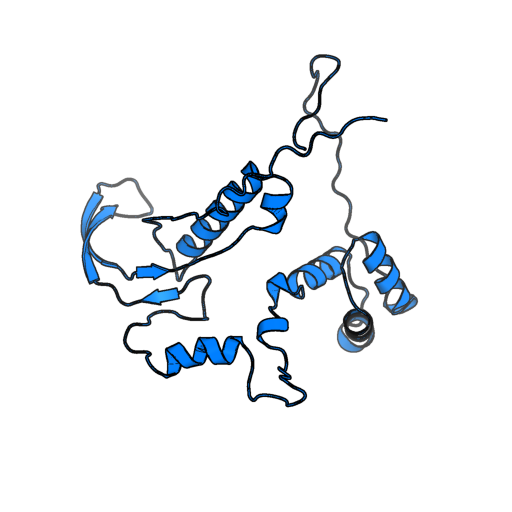55 N N . VAL A 1 93 ? -20.439 -18.263 -12.074 1.00 95.12 93 VAL A N 1
ATOM 756 C CA . VAL A 1 93 ? -21.042 -17.629 -13.255 1.00 95.12 93 VAL A CA 1
ATOM 757 C C . VAL A 1 93 ? -22.219 -18.488 -13.696 1.00 95.12 93 VAL A C 1
ATOM 759 O O . VAL A 1 93 ? -22.073 -19.699 -13.860 1.00 95.12 93 VAL A O 1
ATOM 762 N N . ASP A 1 94 ? -23.400 -17.881 -13.815 1.00 96.06 94 ASP A N 1
ATOM 763 C CA . ASP A 1 94 ? -24.651 -18.566 -14.175 1.00 96.06 94 ASP A CA 1
ATOM 764 C C . ASP A 1 94 ? -24.930 -19.818 -13.318 1.00 96.06 94 ASP A C 1
ATOM 766 O O . ASP A 1 94 ? -25.333 -20.876 -13.805 1.00 96.06 94 ASP A O 1
ATOM 770 N N . GLY A 1 95 ? -24.661 -19.711 -12.012 1.00 96.38 95 GLY A N 1
ATOM 771 C CA . GLY A 1 95 ? -24.866 -20.787 -11.037 1.00 96.38 95 GLY A CA 1
ATOM 772 C C . GLY A 1 95 ? -23.813 -21.901 -11.061 1.00 96.38 95 GLY A C 1
ATOM 773 O O . GLY A 1 95 ? -23.949 -22.870 -10.316 1.00 96.38 95 GLY A O 1
ATOM 774 N N . LYS A 1 96 ? -22.760 -21.786 -11.879 1.00 96.44 96 LYS A N 1
ATOM 775 C CA . LYS A 1 96 ? -21.669 -22.765 -11.957 1.00 96.44 96 LYS A CA 1
ATOM 776 C C . LYS A 1 96 ? -20.369 -22.165 -11.449 1.00 96.44 96 LYS A C 1
ATOM 778 O O . LYS A 1 96 ? -19.948 -21.102 -11.899 1.00 96.44 96 LYS A O 1
ATOM 783 N N . GLU A 1 97 ? -19.723 -22.859 -10.520 1.00 96.12 97 GLU A N 1
ATOM 784 C CA . GLU A 1 97 ? -18.381 -22.488 -10.079 1.00 96.12 97 GLU A CA 1
ATOM 785 C C . GLU A 1 97 ? -17.381 -22.692 -11.220 1.00 96.12 97 GLU A C 1
ATOM 787 O O . GLU A 1 97 ? -17.354 -23.750 -11.854 1.00 96.12 97 GLU A O 1
ATOM 792 N N . VAL A 1 98 ? -16.575 -21.665 -11.492 1.00 94.56 98 VAL A N 1
ATOM 793 C CA . VAL A 1 98 ? -15.520 -21.718 -12.508 1.00 94.56 98 VAL A CA 1
ATOM 794 C C . VAL A 1 98 ? -14.167 -21.999 -11.846 1.00 94.56 98 VAL A C 1
ATOM 796 O O . VAL A 1 98 ? -13.921 -21.535 -10.731 1.00 94.56 98 VAL A O 1
ATOM 799 N N . PRO A 1 99 ? -13.271 -22.760 -12.500 1.00 92.44 99 PRO A N 1
ATOM 800 C CA . PRO A 1 99 ? -11.973 -23.082 -11.924 1.00 92.44 99 PRO A CA 1
ATOM 801 C C . PRO A 1 99 ? -11.072 -21.842 -11.834 1.00 92.44 99 PRO A C 1
ATOM 803 O O . PRO A 1 99 ? -10.944 -21.073 -12.786 1.00 92.44 99 PRO A O 1
ATOM 806 N N . GLY A 1 100 ? -10.383 -21.695 -10.701 1.00 92.38 100 GLY A N 1
ATOM 807 C CA . GLY A 1 100 ? -9.450 -20.596 -10.453 1.00 92.38 100 GLY A CA 1
ATOM 808 C C . GLY A 1 100 ? -10.128 -19.309 -9.969 1.00 92.38 100 GLY A C 1
ATOM 809 O O . GLY A 1 100 ? -11.229 -19.322 -9.432 1.00 92.38 100 GLY A O 1
ATOM 810 N N . HIS A 1 101 ? -9.421 -18.190 -10.115 1.00 95.25 101 HIS A N 1
ATOM 811 C CA . HIS A 1 101 ? -9.860 -16.859 -9.686 1.00 95.25 101 HIS A CA 1
ATOM 812 C C . HIS A 1 101 ? -9.315 -15.791 -10.651 1.00 95.25 101 HIS A C 1
ATOM 814 O O . HIS A 1 101 ? -8.423 -16.075 -11.456 1.00 95.25 101 HIS A O 1
ATOM 820 N N . LEU A 1 102 ? -9.801 -14.547 -10.573 1.00 96.12 102 LEU A N 1
ATOM 821 C CA . LEU A 1 102 ? -9.460 -13.492 -11.545 1.00 96.12 102 LEU A CA 1
ATOM 822 C C . LEU A 1 102 ? -7.948 -13.248 -11.658 1.00 96.12 102 LEU A C 1
ATOM 824 O O . LEU A 1 102 ? -7.407 -13.182 -12.757 1.00 96.12 102 LEU A O 1
ATOM 828 N N . LEU A 1 103 ? -7.232 -13.184 -10.532 1.00 95.69 103 LEU A N 1
ATOM 829 C CA . LEU A 1 103 ? -5.776 -13.012 -10.555 1.00 95.69 103 LEU A CA 1
ATOM 830 C C . LEU A 1 103 ? -5.041 -14.205 -11.199 1.00 95.69 103 LEU A C 1
ATOM 832 O O . LEU A 1 103 ? -3.980 -14.007 -11.786 1.00 95.69 103 LEU A O 1
ATOM 836 N N . ALA A 1 104 ? -5.580 -15.427 -11.122 1.00 94.94 104 ALA A N 1
ATOM 837 C CA . ALA A 1 104 ? -4.996 -16.583 -11.803 1.00 94.94 104 ALA A CA 1
ATOM 838 C C . ALA A 1 104 ? -5.143 -16.455 -13.325 1.00 94.94 104 ALA A C 1
ATOM 840 O O . ALA A 1 104 ? -4.197 -16.755 -14.045 1.00 94.94 104 ALA A O 1
ATOM 841 N N . LEU A 1 105 ? -6.274 -15.923 -13.807 1.00 94.81 105 LEU A N 1
ATOM 842 C CA . LEU A 1 105 ? -6.461 -15.619 -15.230 1.00 94.81 105 LEU A CA 1
ATOM 843 C C . LEU A 1 105 ? -5.427 -14.600 -15.723 1.00 94.81 105 LEU A C 1
ATOM 845 O O . LEU A 1 105 ? -4.807 -14.804 -16.764 1.00 94.81 105 LEU A O 1
ATOM 849 N N . VAL A 1 106 ? -5.183 -13.538 -14.946 1.00 95.38 106 VAL A N 1
ATOM 850 C CA . VAL A 1 106 ? -4.162 -12.533 -15.283 1.00 95.38 106 VAL A CA 1
ATOM 851 C C . VAL A 1 106 ? -2.762 -13.161 -15.304 1.00 95.38 106 VAL A C 1
ATOM 853 O O . VAL A 1 106 ? -2.010 -12.940 -16.253 1.00 95.38 106 VAL A O 1
ATOM 856 N N . LYS A 1 107 ? -2.413 -13.991 -14.311 1.00 95.44 107 LYS A N 1
ATOM 857 C CA . LYS A 1 107 ? -1.120 -14.701 -14.260 1.00 95.44 107 LYS A CA 1
ATOM 858 C C . LYS A 1 107 ? -0.933 -15.698 -15.404 1.00 95.44 107 LYS A C 1
ATOM 860 O O . LYS A 1 107 ? 0.174 -15.802 -15.919 1.00 95.44 107 LYS A O 1
ATOM 865 N N . GLY A 1 108 ? -2.007 -16.340 -15.862 1.00 95.62 108 GLY A N 1
ATOM 866 C CA . GLY A 1 108 ? -1.963 -17.263 -16.996 1.00 95.62 108 GLY A CA 1
ATOM 867 C C . GLY A 1 108 ? -1.430 -16.626 -18.284 1.00 95.62 108 GLY A C 1
ATOM 868 O O . GLY A 1 108 ? -0.833 -17.318 -19.102 1.00 95.62 108 GLY A O 1
ATOM 869 N N . THR A 1 109 ? -1.563 -15.303 -18.450 1.00 94.75 109 THR A N 1
ATOM 870 C CA . THR A 1 109 ? -0.969 -14.588 -19.597 1.00 94.75 109 THR A CA 1
ATOM 871 C C . THR A 1 109 ? 0.563 -14.607 -19.573 1.00 94.75 109 THR A C 1
ATOM 873 O O . THR A 1 109 ? 1.190 -14.733 -20.624 1.00 94.75 109 THR A O 1
ATOM 876 N N . LEU A 1 110 ? 1.163 -14.542 -18.380 1.00 95.12 110 LEU A N 1
ATOM 877 C CA . LEU A 1 110 ? 2.606 -14.649 -18.185 1.00 95.12 110 LEU A CA 1
ATOM 878 C C . LEU A 1 110 ? 3.080 -16.092 -18.372 1.00 95.12 110 LEU A C 1
ATOM 880 O O . LEU A 1 110 ? 4.093 -16.313 -19.028 1.00 95.12 110 LEU A O 1
ATOM 884 N N . ASP A 1 111 ? 2.338 -17.061 -17.834 1.00 94.44 111 ASP A N 1
ATOM 885 C CA . ASP A 1 111 ? 2.666 -18.485 -17.978 1.00 94.44 111 ASP A CA 1
ATOM 886 C C . ASP A 1 111 ? 2.643 -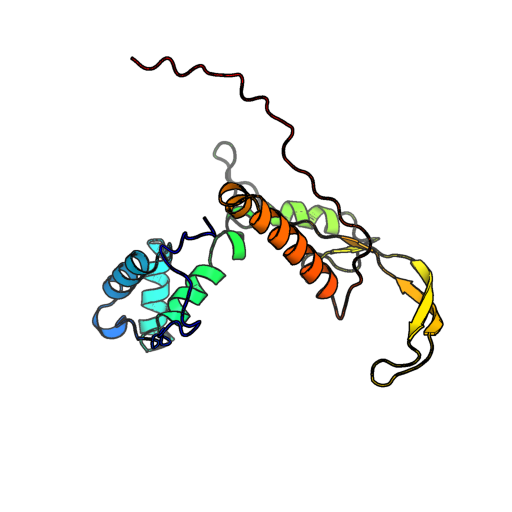18.913 -19.455 1.00 94.44 111 ASP A C 1
ATOM 888 O O . ASP A 1 111 ? 3.499 -19.676 -19.903 1.00 94.44 111 ASP A O 1
ATOM 892 N N . ALA A 1 112 ? 1.697 -18.374 -20.231 1.00 95.69 112 ALA A N 1
ATOM 893 C CA . ALA A 1 112 ? 1.595 -18.618 -21.665 1.00 95.69 112 ALA A CA 1
ATOM 894 C C . ALA A 1 112 ? 2.721 -17.954 -22.480 1.00 95.69 112 ALA A C 1
ATOM 896 O O . ALA A 1 112 ? 3.091 -18.471 -23.535 1.00 95.69 112 ALA A O 1
ATOM 897 N N . ASN A 1 113 ? 3.259 -16.813 -22.030 1.00 93.94 113 ASN A N 1
ATOM 898 C CA . ASN A 1 113 ? 4.337 -16.106 -22.725 1.00 93.94 113 ASN A CA 1
ATOM 899 C C . ASN A 1 113 ? 5.288 -15.374 -21.753 1.00 93.94 113 ASN A C 1
ATOM 901 O O . ASN A 1 113 ? 5.160 -14.165 -21.532 1.00 93.94 113 ASN A O 1
ATOM 905 N N . PRO A 1 114 ? 6.290 -16.079 -21.201 1.00 89.81 114 PRO A N 1
ATOM 906 C CA . PRO A 1 114 ? 7.207 -15.497 -20.224 1.00 89.81 114 PRO A CA 1
ATOM 907 C C . PRO A 1 114 ? 8.371 -14.721 -20.858 1.00 89.81 114 PRO A C 1
ATOM 909 O O . PRO A 1 114 ? 9.140 -14.077 -20.146 1.00 89.81 114 PRO A O 1
ATOM 912 N N . THR A 1 115 ? 8.545 -14.785 -22.182 1.00 88.50 115 THR A N 1
ATOM 913 C CA . THR A 1 115 ? 9.837 -14.586 -22.865 1.00 88.50 115 THR A CA 1
ATOM 914 C C . THR A 1 115 ? 10.487 -13.220 -22.629 1.00 88.50 115 THR A C 1
ATOM 916 O O . THR A 1 115 ? 11.713 -13.113 -22.674 1.00 88.50 115 THR A O 1
ATOM 919 N N . ASN A 1 116 ? 9.698 -12.179 -22.350 1.00 93.38 116 ASN A N 1
ATOM 920 C CA . ASN A 1 116 ? 10.204 -10.818 -22.162 1.00 93.38 116 ASN A CA 1
ATOM 921 C C . ASN A 1 116 ? 10.041 -10.266 -20.735 1.00 93.38 116 ASN A C 1
ATOM 923 O O . ASN A 1 116 ? 10.431 -9.129 -20.480 1.00 93.38 116 ASN A O 1
ATOM 927 N N . SER A 1 117 ? 9.465 -11.024 -19.801 1.00 95.44 117 SER A N 1
ATOM 928 C CA . SER A 1 117 ? 9.269 -10.545 -18.429 1.00 95.44 117 SER A CA 1
ATOM 929 C C . SER A 1 117 ? 10.568 -10.637 -17.622 1.00 95.44 117 SER A C 1
ATOM 931 O O . SER A 1 117 ? 11.275 -11.641 -17.681 1.00 95.44 117 SER A O 1
ATOM 933 N N . VAL A 1 118 ? 10.880 -9.588 -16.859 1.00 95.00 118 VAL A N 1
ATOM 934 C CA . VAL A 1 118 ? 11.975 -9.575 -15.870 1.00 95.00 118 VAL A CA 1
ATOM 935 C C . VAL A 1 118 ? 11.402 -9.643 -14.457 1.00 95.00 118 VAL A C 1
ATOM 937 O O . VAL A 1 118 ? 11.897 -10.396 -13.622 1.00 95.00 118 VAL A O 1
ATOM 940 N N . ILE A 1 119 ? 10.339 -8.875 -14.193 1.00 94.94 119 ILE A N 1
ATOM 941 C CA . ILE A 1 119 ? 9.633 -8.837 -12.908 1.00 94.94 119 ILE A CA 1
ATOM 942 C C . ILE A 1 119 ? 8.129 -8.839 -13.183 1.00 94.94 119 ILE A C 1
ATOM 944 O O . ILE A 1 119 ? 7.635 -8.017 -13.957 1.00 94.94 119 ILE A O 1
ATOM 948 N N . ALA A 1 120 ? 7.396 -9.737 -12.525 1.00 95.56 120 ALA A N 1
ATOM 949 C CA . ALA A 1 120 ? 5.937 -9.770 -12.543 1.00 95.56 120 ALA A CA 1
ATOM 950 C C . ALA A 1 120 ? 5.391 -10.368 -11.237 1.00 95.56 120 ALA A C 1
ATOM 952 O O . ALA A 1 120 ? 5.874 -11.399 -10.766 1.00 95.56 120 ALA A O 1
ATOM 953 N N . PHE A 1 121 ? 4.368 -9.727 -10.659 1.00 94.50 121 PHE A N 1
ATOM 954 C CA . PHE A 1 121 ? 3.647 -10.165 -9.449 1.00 94.50 121 PHE A CA 1
ATOM 955 C C . PHE A 1 121 ? 4.505 -10.394 -8.190 1.00 94.50 121 PHE A C 1
ATOM 957 O O . PHE A 1 121 ? 4.107 -11.169 -7.316 1.00 94.50 121 PHE A O 1
ATOM 964 N N . ARG A 1 122 ? 5.689 -9.779 -8.101 1.00 94.31 122 ARG A N 1
ATOM 965 C CA . ARG A 1 122 ? 6.633 -9.950 -6.977 1.00 94.31 122 ARG A CA 1
ATOM 966 C C . ARG A 1 122 ? 7.280 -8.641 -6.510 1.00 94.31 122 ARG A C 1
ATOM 968 O O . ARG A 1 122 ? 8.250 -8.687 -5.766 1.00 94.31 122 ARG A O 1
ATOM 975 N N . ASP A 1 123 ? 6.759 -7.510 -6.966 1.00 96.69 123 ASP A N 1
ATOM 976 C CA . ASP A 1 123 ? 7.228 -6.161 -6.641 1.00 96.69 123 ASP A CA 1
ATOM 977 C C . ASP A 1 123 ? 6.068 -5.168 -6.874 1.00 96.69 123 ASP A C 1
ATOM 979 O O . ASP A 1 123 ? 5.015 -5.572 -7.382 1.00 96.69 123 ASP A O 1
ATOM 983 N N . ASN A 1 124 ? 6.260 -3.891 -6.543 1.00 95.38 124 ASN A N 1
ATOM 984 C CA . ASN A 1 124 ? 5.275 -2.819 -6.739 1.00 95.38 124 ASN A CA 1
ATOM 985 C C . ASN A 1 124 ? 5.049 -2.475 -8.220 1.00 95.38 124 ASN A C 1
ATOM 987 O O . ASN A 1 124 ? 4.057 -1.849 -8.579 1.00 95.38 124 ASN A O 1
ATOM 991 N N . SER A 1 125 ? 5.964 -2.880 -9.102 1.00 96.69 125 SER A N 1
ATOM 992 C CA . SER A 1 125 ? 5.821 -2.711 -10.549 1.00 96.69 125 SER A CA 1
ATOM 993 C C . SER A 1 125 ? 6.205 -3.980 -11.303 1.00 96.69 125 SER A C 1
ATOM 995 O O . SER A 1 125 ? 6.833 -4.899 -10.775 1.00 96.69 125 SER A O 1
ATOM 997 N N . SER A 1 126 ? 5.843 -4.017 -12.583 1.00 96.12 126 SER A N 1
ATOM 998 C CA . SER A 1 126 ? 6.317 -5.034 -13.522 1.00 96.12 126 SER A CA 1
ATOM 999 C C . SER A 1 126 ? 7.434 -4.475 -14.397 1.00 96.12 126 SER A C 1
ATOM 1001 O O . SER A 1 126 ? 7.529 -3.264 -14.592 1.00 96.12 126 SER A O 1
ATOM 1003 N N . ALA A 1 127 ? 8.279 -5.345 -14.942 1.00 96.56 127 ALA A N 1
ATOM 1004 C CA . ALA A 1 127 ? 9.319 -4.938 -15.875 1.00 96.56 127 ALA A CA 1
ATOM 1005 C C . ALA A 1 127 ? 9.476 -5.940 -17.014 1.00 96.56 127 ALA A C 1
ATOM 1007 O O . ALA A 1 127 ? 9.389 -7.155 -16.805 1.00 96.56 127 ALA A O 1
ATOM 1008 N N . ILE A 1 128 ? 9.765 -5.419 -18.205 1.00 96.81 128 ILE A N 1
ATOM 1009 C CA . ILE A 1 128 ? 10.194 -6.211 -19.359 1.00 96.81 128 ILE A CA 1
ATOM 1010 C C . ILE A 1 128 ? 11.665 -5.958 -19.668 1.00 96.81 128 ILE A C 1
ATOM 1012 O O . ILE A 1 128 ? 12.228 -4.923 -19.287 1.00 96.81 128 ILE A O 1
ATOM 1016 N N . ARG A 1 129 ? 12.288 -6.890 -20.394 1.00 96.75 129 ARG A N 1
ATOM 1017 C CA . ARG A 1 129 ? 13.677 -6.739 -20.820 1.00 96.75 129 ARG A CA 1
ATOM 1018 C C . ARG A 1 129 ? 13.790 -5.495 -21.693 1.00 96.75 129 ARG A C 1
ATOM 1020 O O . ARG A 1 129 ? 13.004 -5.282 -22.614 1.00 96.75 129 ARG A O 1
ATOM 1027 N N . GLY A 1 130 ? 14.758 -4.661 -21.352 1.00 95.62 130 GLY A N 1
ATOM 1028 C CA . GLY A 1 130 ? 15.109 -3.487 -22.137 1.00 95.62 130 GLY A CA 1
ATOM 1029 C C . GLY A 1 130 ? 16.417 -3.700 -22.882 1.00 95.62 130 GLY A C 1
ATOM 1030 O O . GLY A 1 130 ? 16.667 -4.788 -23.397 1.00 95.62 130 GLY A O 1
ATOM 1031 N N . TYR A 1 131 ? 17.239 -2.657 -22.946 1.00 96.19 131 TYR A N 1
ATOM 1032 C CA . TYR A 1 131 ? 18.378 -2.603 -23.857 1.00 96.19 131 TYR A CA 1
ATOM 1033 C C . TYR A 1 131 ? 19.607 -1.998 -23.184 1.00 96.19 131 TYR A C 1
ATOM 1035 O O . TYR A 1 131 ? 19.499 -1.273 -22.191 1.00 96.19 131 TYR A O 1
ATOM 1043 N N . ALA A 1 132 ? 20.774 -2.261 -23.770 1.00 97.31 132 ALA A N 1
ATOM 1044 C CA . ALA A 1 132 ? 21.976 -1.499 -23.479 1.00 97.31 132 ALA A CA 1
ATOM 1045 C C . ALA A 1 132 ? 21.797 -0.056 -23.972 1.00 97.31 132 ALA A C 1
ATOM 1047 O O . ALA A 1 132 ? 21.390 0.185 -25.111 1.00 97.31 132 ALA A O 1
ATOM 1048 N N . VAL A 1 133 ? 22.095 0.907 -23.107 1.00 96.12 133 VAL A N 1
ATOM 1049 C CA . VAL A 1 133 ? 21.958 2.336 -23.372 1.00 96.12 133 VAL A CA 1
ATOM 1050 C C . VAL A 1 133 ? 23.214 3.045 -22.897 1.00 96.12 133 VAL A C 1
ATOM 1052 O O . VAL A 1 133 ? 23.708 2.796 -21.796 1.00 96.12 133 VAL A O 1
ATOM 1055 N N . ARG A 1 134 ? 23.691 3.993 -23.699 1.00 97.00 134 ARG A N 1
ATOM 1056 C CA . ARG A 1 134 ? 24.738 4.919 -23.280 1.00 97.00 134 ARG A CA 1
ATOM 1057 C C . ARG A 1 134 ? 24.111 6.112 -22.569 1.00 97.00 134 ARG A C 1
ATOM 1059 O O . ARG A 1 134 ? 23.289 6.821 -23.143 1.00 97.00 134 ARG A O 1
ATOM 1066 N N . THR A 1 135 ? 24.493 6.337 -21.320 1.00 94.69 135 THR A N 1
ATOM 1067 C CA . THR A 1 135 ? 23.990 7.422 -20.464 1.00 94.69 135 T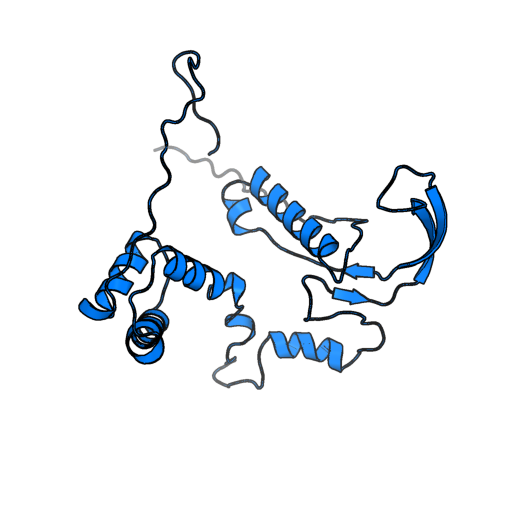HR A CA 1
ATOM 1068 C C . THR A 1 135 ? 25.149 8.122 -19.756 1.00 94.69 135 THR A C 1
ATOM 1070 O O . THR A 1 135 ? 26.311 7.788 -19.968 1.00 94.69 135 THR A O 1
ATOM 1073 N N . ILE A 1 136 ? 24.843 9.100 -18.908 1.00 95.19 136 ILE A N 1
ATOM 1074 C CA . ILE A 1 136 ? 25.779 9.666 -17.937 1.00 95.19 136 ILE A CA 1
ATOM 1075 C C . ILE A 1 136 ? 25.384 9.252 -16.518 1.00 95.19 136 ILE A C 1
ATOM 1077 O O . ILE A 1 136 ? 24.198 9.228 -16.191 1.00 95.19 136 ILE A O 1
ATOM 1081 N N . LEU A 1 137 ? 26.371 8.931 -15.683 1.00 93.56 137 LEU A N 1
ATOM 1082 C CA . LEU A 1 137 ? 26.200 8.607 -14.264 1.00 93.56 137 LEU A CA 1
ATOM 1083 C C . LEU A 1 137 ? 27.184 9.418 -13.413 1.00 93.56 137 LEU A C 1
ATOM 1085 O O . LEU A 1 137 ? 28.267 9.751 -13.906 1.00 93.56 137 LEU A O 1
ATOM 1089 N N . PRO A 1 138 ? 26.845 9.749 -12.154 1.00 93.44 138 PRO A N 1
ATOM 1090 C CA . PRO A 1 138 ? 27.808 10.367 -11.250 1.00 93.44 138 PRO A CA 1
ATOM 1091 C C . PRO A 1 138 ? 28.979 9.406 -11.000 1.00 93.44 138 PRO A C 1
ATOM 1093 O O . PRO A 1 138 ? 28.780 8.199 -10.877 1.00 93.44 138 PRO A O 1
ATOM 1096 N N . ALA A 1 139 ? 30.205 9.933 -10.902 1.00 90.81 139 ALA A N 1
ATOM 1097 C CA . ALA A 1 139 ? 31.401 9.116 -10.660 1.00 90.81 139 ALA A CA 1
ATOM 1098 C C . ALA A 1 139 ? 31.370 8.349 -9.317 1.00 90.81 139 ALA A C 1
ATOM 1100 O O . ALA A 1 139 ? 32.101 7.374 -9.157 1.00 90.81 139 ALA A O 1
ATOM 1101 N N . GLY A 1 140 ? 30.529 8.774 -8.370 1.00 88.31 140 GLY A N 1
ATOM 1102 C CA . GLY A 1 140 ? 30.241 8.087 -7.113 1.00 88.31 140 GLY A CA 1
ATOM 1103 C C . GLY A 1 140 ? 28.996 8.674 -6.440 1.00 88.31 140 GLY A C 1
ATOM 1104 O O . GLY A 1 140 ? 28.611 9.803 -6.730 1.00 88.31 140 GLY A O 1
ATOM 1105 N N . SER A 1 141 ? 28.353 7.912 -5.552 1.00 84.06 141 SER A N 1
ATOM 1106 C CA . SER A 1 141 ? 27.113 8.319 -4.864 1.00 84.06 141 SER A CA 1
ATOM 1107 C C . SER A 1 141 ? 27.336 9.052 -3.540 1.00 84.06 141 SER A C 1
ATOM 1109 O O . SER A 1 141 ? 26.411 9.662 -3.017 1.00 84.06 141 SER A O 1
ATOM 1111 N N . ASN A 1 142 ? 28.545 8.971 -2.976 1.00 89.69 142 ASN A N 1
ATOM 1112 C CA . ASN A 1 142 ? 28.804 9.363 -1.585 1.00 89.69 142 ASN A CA 1
ATOM 1113 C C . ASN A 1 142 ? 29.639 10.644 -1.453 1.00 89.69 142 ASN A C 1
ATOM 1115 O O . ASN A 1 142 ? 29.901 11.084 -0.337 1.00 89.69 142 ASN A O 1
ATOM 1119 N N . GLN A 1 143 ? 30.100 11.220 -2.565 1.00 90.69 143 GLN A N 1
ATOM 1120 C CA . GLN A 1 143 ? 30.886 12.454 -2.594 1.00 90.69 143 GLN A CA 1
ATOM 1121 C C . GLN A 1 143 ? 30.567 13.244 -3.872 1.00 90.69 143 GLN A C 1
ATOM 1123 O O . GLN A 1 143 ? 30.206 12.631 -4.880 1.00 90.69 143 GLN A O 1
ATOM 1128 N N . PRO A 1 144 ? 30.722 14.580 -3.870 1.00 93.19 144 PRO A N 1
ATOM 1129 C CA . PRO A 1 144 ? 30.628 15.374 -5.089 1.00 93.19 144 PRO A CA 1
ATOM 1130 C C . PRO A 1 144 ? 31.634 14.891 -6.139 1.00 93.19 144 PRO A C 1
ATOM 1132 O O . PRO A 1 144 ? 32.810 14.683 -5.843 1.00 93.19 144 PRO A O 1
ATOM 1135 N N . GLY A 1 145 ? 31.187 14.733 -7.380 1.00 92.62 145 GLY A N 1
ATOM 1136 C CA . GLY A 1 145 ? 32.037 14.276 -8.472 1.00 92.62 145 GLY A CA 1
ATOM 1137 C C . GLY A 1 145 ? 31.414 14.550 -9.837 1.00 92.62 145 GLY A C 1
ATOM 1138 O O . GLY A 1 145 ? 30.212 14.809 -9.927 1.00 92.62 145 GLY A O 1
ATOM 1139 N N . PRO A 1 146 ? 32.216 14.516 -10.914 1.00 95.50 146 PRO A N 1
ATOM 1140 C CA . PRO A 1 146 ? 31.712 14.750 -12.258 1.00 95.50 146 PRO A CA 1
ATOM 1141 C C . PRO A 1 146 ? 30.814 13.598 -12.720 1.00 95.50 146 PRO A C 1
ATOM 1143 O O . PRO A 1 146 ? 30.972 12.449 -12.296 1.00 95.50 146 PRO A O 1
ATOM 1146 N N . PHE A 1 147 ? 29.919 13.894 -13.658 1.00 96.44 147 PHE A N 1
ATOM 1147 C CA . PHE A 1 147 ? 29.232 12.863 -14.427 1.00 96.44 147 PHE A CA 1
ATOM 1148 C C . PHE A 1 147 ? 30.173 12.279 -15.483 1.00 96.44 147 PHE A C 1
ATOM 1150 O O . PHE A 1 147 ? 30.976 12.998 -16.081 1.00 96.44 147 PHE A O 1
ATOM 1157 N N . ARG A 1 148 ? 30.073 10.972 -15.727 1.00 95.81 148 ARG A N 1
ATOM 1158 C CA . ARG A 1 148 ? 30.841 10.267 -16.756 1.00 95.81 148 ARG A CA 1
ATOM 1159 C C . ARG A 1 148 ? 29.912 9.469 -17.666 1.00 95.81 148 ARG A C 1
ATOM 1161 O O . ARG A 1 148 ? 28.916 8.938 -17.172 1.00 95.81 148 ARG A O 1
ATOM 1168 N N . PRO A 1 149 ? 30.226 9.361 -18.969 1.00 97.00 149 PRO A N 1
ATOM 1169 C CA . PRO A 1 149 ? 29.551 8.417 -19.846 1.00 97.00 149 PRO A CA 1
ATOM 1170 C C . PRO A 1 149 ? 29.670 6.988 -19.307 1.00 97.00 149 PRO A C 1
ATOM 1172 O O . PRO A 1 149 ? 30.743 6.590 -18.852 1.00 97.00 149 PRO A O 1
ATOM 1175 N N . ALA A 1 150 ? 28.584 6.231 -19.380 1.00 96.00 150 ALA A N 1
ATOM 1176 C CA . ALA A 1 150 ? 28.514 4.835 -18.983 1.00 96.00 150 ALA A CA 1
ATOM 1177 C C . ALA A 1 150 ? 27.568 4.078 -19.918 1.00 96.00 150 ALA A C 1
ATOM 1179 O O . ALA A 1 150 ? 26.506 4.592 -20.279 1.00 96.00 150 ALA A O 1
ATOM 1180 N N . ASP A 1 151 ? 27.948 2.858 -20.275 1.00 97.06 151 ASP A N 1
ATOM 1181 C CA . ASP A 1 151 ? 27.070 1.908 -20.947 1.00 97.06 151 ASP A CA 1
ATOM 1182 C C . ASP A 1 151 ? 26.399 1.049 -19.868 1.00 97.06 151 ASP A C 1
ATOM 1184 O O . ASP A 1 151 ? 27.073 0.408 -19.059 1.00 97.06 151 ASP A O 1
ATOM 1188 N N . VAL A 1 152 ? 25.069 1.096 -19.805 1.00 95.12 152 VAL A N 1
ATOM 1189 C CA . VAL A 1 152 ? 24.259 0.399 -18.795 1.00 95.12 152 VAL A CA 1
ATOM 1190 C C . VAL A 1 152 ? 23.109 -0.342 -19.452 1.00 95.12 152 VAL A C 1
ATOM 1192 O O . VAL A 1 152 ? 22.644 0.049 -20.518 1.00 95.12 152 VAL A O 1
ATOM 1195 N N . GLU A 1 153 ? 22.608 -1.386 -18.803 1.00 95.62 153 GLU A N 1
ATOM 1196 C CA . GLU A 1 153 ? 21.370 -2.038 -19.222 1.00 95.62 153 GLU A CA 1
ATOM 1197 C C . GLU A 1 153 ? 20.190 -1.441 -18.452 1.00 95.62 153 GLU A C 1
ATOM 1199 O O . GLU A 1 153 ? 20.136 -1.518 -17.224 1.00 95.62 153 GLU A O 1
ATOM 1204 N N . TYR A 1 154 ? 19.243 -0.833 -19.170 1.00 95.38 154 TYR A N 1
ATOM 1205 C CA . TYR A 1 154 ? 17.990 -0.366 -18.581 1.00 95.38 154 TYR A CA 1
ATOM 1206 C C . TYR A 1 154 ? 16.836 -1.235 -19.051 1.00 95.38 154 TYR A C 1
ATOM 1208 O O . TYR A 1 154 ? 16.552 -1.319 -20.244 1.00 95.38 154 TYR A O 1
ATOM 1216 N N . HIS A 1 155 ? 16.149 -1.854 -18.095 1.00 96.62 155 HIS A N 1
ATOM 1217 C CA . HIS A 1 155 ? 14.864 -2.510 -18.307 1.00 96.62 155 HIS A CA 1
ATOM 1218 C C . HIS A 1 155 ? 13.716 -1.499 -18.275 1.00 96.62 155 HIS A C 1
ATOM 1220 O O . HIS A 1 155 ? 13.843 -0.413 -17.706 1.00 96.62 155 HIS A O 1
ATOM 1226 N N . VAL A 1 156 ? 12.592 -1.855 -18.895 1.00 96.06 156 VAL A N 1
ATOM 1227 C CA . VAL A 1 156 ? 11.422 -0.974 -18.967 1.00 96.06 156 VAL A CA 1
ATOM 1228 C C . VAL A 1 156 ? 10.439 -1.376 -17.879 1.00 96.06 156 VAL A C 1
ATOM 1230 O O . VAL A 1 156 ? 9.934 -2.497 -17.891 1.00 96.06 156 VAL A O 1
ATOM 1233 N N . ILE A 1 157 ? 10.188 -0.461 -16.943 1.00 96.94 157 ILE A N 1
ATOM 1234 C CA . ILE A 1 157 ? 9.244 -0.648 -15.840 1.00 96.94 157 ILE A CA 1
ATOM 1235 C C . ILE A 1 157 ? 7.867 -0.125 -16.255 1.00 96.94 157 ILE A C 1
ATOM 1237 O O . ILE A 1 157 ? 7.750 0.981 -16.786 1.00 96.94 157 ILE A O 1
ATOM 1241 N N . PHE A 1 158 ? 6.831 -0.907 -15.961 1.00 95.00 158 PHE A N 1
ATOM 1242 C CA . PHE A 1 158 ? 5.434 -0.534 -16.125 1.00 95.00 158 PHE A CA 1
ATOM 1243 C C . PHE A 1 158 ? 4.688 -0.663 -14.804 1.00 95.00 158 PHE A C 1
ATOM 1245 O O . PHE A 1 158 ? 4.727 -1.702 -14.137 1.00 95.00 158 PHE A O 1
ATOM 1252 N N . THR A 1 159 ? 3.954 0.394 -14.480 1.00 94.12 159 THR A N 1
ATOM 1253 C CA . THR A 1 159 ? 3.005 0.432 -13.375 1.00 94.12 159 THR A CA 1
ATOM 1254 C C . THR A 1 159 ? 1.821 1.309 -13.757 1.00 94.12 159 THR A C 1
ATOM 1256 O O . THR A 1 159 ? 1.952 2.253 -14.544 1.00 94.12 159 THR A O 1
ATOM 1259 N N . ALA A 1 160 ? 0.663 0.967 -13.214 1.00 94.31 160 ALA A N 1
ATOM 1260 C CA . ALA A 1 160 ? -0.558 1.730 -13.339 1.00 94.31 160 ALA A CA 1
ATOM 1261 C C . ALA A 1 160 ? -1.315 1.622 -12.019 1.00 94.31 160 ALA A C 1
ATOM 1263 O O . ALA A 1 160 ? -1.507 0.530 -11.491 1.00 94.31 160 ALA A O 1
ATOM 1264 N N . GLU A 1 161 ? -1.767 2.764 -11.524 1.00 93.88 161 GLU A N 1
ATOM 1265 C CA . GLU A 1 161 ? -2.572 2.867 -10.316 1.00 93.88 161 GLU A CA 1
ATOM 1266 C C . GLU A 1 161 ? -3.770 3.768 -10.588 1.00 93.88 161 GLU A C 1
ATOM 1268 O O . GLU A 1 161 ? -3.803 4.530 -11.559 1.00 93.88 161 GLU A O 1
ATOM 1273 N N . THR A 1 162 ? -4.755 3.698 -9.703 1.00 95.19 162 THR A N 1
ATOM 1274 C CA . THR A 1 162 ? -5.901 4.604 -9.720 1.00 95.19 162 THR A CA 1
ATOM 1275 C C . THR A 1 162 ? -6.073 5.218 -8.341 1.00 95.19 162 THR A C 1
ATOM 1277 O O . THR A 1 162 ? -5.698 4.617 -7.340 1.00 95.19 162 THR A O 1
ATOM 1280 N N . HIS A 1 163 ? -6.651 6.416 -8.277 1.00 95.19 163 HIS A N 1
ATOM 1281 C CA . HIS A 1 163 ? -6.876 7.122 -7.013 1.00 95.19 163 HIS A CA 1
ATOM 1282 C C . HIS A 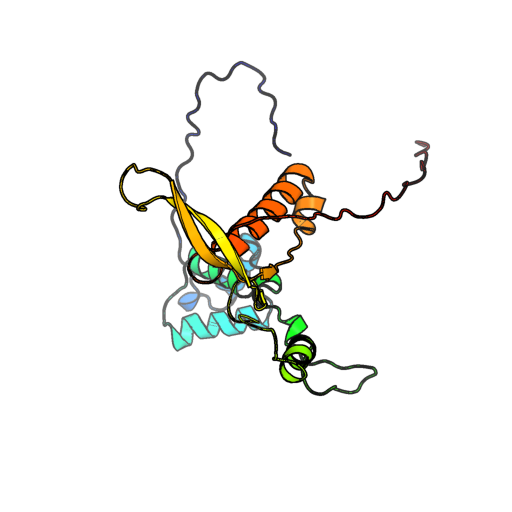1 163 ? -8.291 7.712 -6.974 1.00 95.19 163 HIS A C 1
ATOM 1284 O O . HIS A 1 163 ? -8.507 8.895 -6.697 1.00 95.19 163 HIS A O 1
ATOM 1290 N N . ASN A 1 164 ? -9.263 6.868 -7.329 1.00 93.12 164 ASN A N 1
ATOM 1291 C CA . ASN A 1 164 ? -10.615 7.275 -7.715 1.00 93.12 164 ASN A CA 1
ATOM 1292 C C . ASN A 1 164 ? -11.390 7.908 -6.556 1.00 93.12 164 ASN A C 1
ATOM 1294 O O . ASN A 1 164 ? -11.877 9.027 -6.691 1.00 93.12 164 ASN A O 1
ATOM 1298 N N . PHE A 1 165 ? -11.480 7.220 -5.412 1.00 93.75 165 PHE A N 1
ATOM 1299 C CA . PHE A 1 165 ? -12.306 7.681 -4.292 1.00 93.75 165 PHE A CA 1
ATOM 1300 C C . PHE A 1 165 ? -11.835 9.037 -3.736 1.00 93.75 165 PHE A C 1
ATOM 1302 O O . PHE A 1 165 ? -12.644 9.966 -3.708 1.00 93.75 165 PHE A O 1
ATOM 1309 N N . PRO A 1 166 ? -10.542 9.245 -3.403 1.00 93.75 166 PRO A N 1
ATOM 1310 C CA . PRO A 1 166 ? -10.103 10.546 -2.901 1.00 93.75 166 PRO A CA 1
ATOM 1311 C C . PRO A 1 166 ? -10.176 11.647 -3.963 1.00 93.75 166 PRO A C 1
ATOM 1313 O O . PRO A 1 166 ? -10.468 12.788 -3.620 1.00 93.75 166 PRO A O 1
ATOM 1316 N N . SER A 1 167 ? -9.992 11.317 -5.249 1.00 93.25 167 SER A N 1
ATOM 1317 C CA . SER A 1 167 ? -10.193 12.286 -6.339 1.00 93.25 167 SER A CA 1
ATOM 1318 C C . SER A 1 167 ? -11.659 12.698 -6.489 1.00 93.25 167 SER A C 1
ATOM 1320 O O . SER A 1 167 ? -11.935 13.831 -6.868 1.00 93.25 167 SER A O 1
ATOM 1322 N N . GLY A 1 168 ? -12.604 11.815 -6.155 1.00 91.88 168 GLY A N 1
ATOM 1323 C CA . GLY A 1 168 ? -14.025 12.155 -6.077 1.00 91.88 168 GLY A CA 1
ATOM 1324 C C . GLY A 1 168 ? -14.358 13.121 -4.933 1.00 91.88 168 GLY A C 1
ATOM 1325 O O . GLY A 1 168 ? -15.280 13.919 -5.066 1.00 91.88 168 GLY A O 1
ATOM 1326 N N . VAL A 1 169 ? -13.595 13.090 -3.833 1.00 93.19 169 VAL A N 1
ATOM 1327 C CA . VAL A 1 169 ? -13.784 13.981 -2.671 1.00 93.19 169 VAL A CA 1
ATOM 1328 C C . VAL A 1 169 ? -13.074 15.323 -2.862 1.00 93.19 169 VAL A C 1
ATOM 1330 O O . VAL A 1 169 ? -13.652 16.384 -2.630 1.00 93.19 169 VAL A O 1
ATOM 1333 N N . ALA A 1 170 ? -11.806 15.289 -3.266 1.00 93.75 170 ALA A N 1
ATOM 1334 C CA . ALA A 1 170 ? -10.969 16.463 -3.473 1.00 93.75 170 ALA A CA 1
ATOM 1335 C C . ALA A 1 170 ? -10.080 16.235 -4.713 1.00 93.75 170 ALA A C 1
ATOM 1337 O O . ALA A 1 170 ? -8.989 15.673 -4.590 1.00 93.75 170 ALA A O 1
ATOM 1338 N N . PRO A 1 171 ? -10.522 16.672 -5.910 1.00 92.06 171 PRO A N 1
ATOM 1339 C CA . PRO A 1 171 ? -9.901 16.285 -7.178 1.00 92.06 171 PRO A CA 1
ATOM 1340 C C . PRO A 1 171 ? -8.415 16.610 -7.291 1.00 92.06 171 PRO A C 1
ATOM 1342 O O . PRO A 1 171 ? -7.638 15.765 -7.726 1.00 92.06 171 PRO A O 1
ATOM 1345 N N . PHE A 1 172 ? -8.011 17.816 -6.883 1.00 93.19 172 PHE A N 1
ATOM 1346 C CA . PHE A 1 172 ? -6.620 18.251 -6.993 1.00 93.19 172 PHE A CA 1
ATOM 1347 C C . PHE A 1 172 ? -5.672 17.393 -6.136 1.00 93.19 172 PHE A C 1
ATOM 1349 O O . PHE A 1 172 ? -4.828 16.711 -6.721 1.00 93.19 172 PHE A O 1
ATOM 1356 N N . PRO A 1 173 ? -5.819 17.332 -4.794 1.00 94.94 173 PRO A N 1
ATOM 1357 C CA . PRO A 1 173 ? -4.936 16.500 -3.983 1.00 94.94 173 PRO A CA 1
ATOM 1358 C C . PRO A 1 173 ? -5.101 15.006 -4.290 1.00 94.94 173 PRO A C 1
ATOM 1360 O O . PRO A 1 173 ? -4.119 14.280 -4.234 1.00 94.94 173 PRO A O 1
ATOM 1363 N N . GLY A 1 174 ? -6.294 14.533 -4.675 1.00 94.44 174 GLY A N 1
ATOM 1364 C CA . GLY A 1 174 ? -6.493 13.135 -5.068 1.00 94.44 174 GLY A CA 1
ATOM 1365 C C . GLY A 1 174 ? -5.697 12.734 -6.317 1.00 94.44 174 GLY A C 1
ATOM 1366 O O . GLY A 1 174 ? -5.057 11.681 -6.330 1.00 94.44 174 GLY A O 1
ATOM 1367 N N . ALA A 1 175 ? -5.680 13.582 -7.350 1.00 93.19 175 ALA A N 1
ATOM 1368 C CA . ALA A 1 175 ? -4.891 13.346 -8.559 1.00 93.19 175 ALA A CA 1
ATOM 1369 C C . ALA A 1 175 ? -3.379 13.497 -8.308 1.00 93.19 175 ALA A C 1
ATOM 1371 O O . ALA A 1 175 ? -2.575 12.736 -8.861 1.00 93.19 175 ALA A O 1
ATOM 1372 N N . GLU A 1 176 ? -2.992 14.457 -7.463 1.00 95.12 176 GLU A N 1
ATOM 1373 C CA . GLU A 1 176 ? -1.605 14.678 -7.053 1.00 95.12 176 GLU A CA 1
ATOM 1374 C C . GLU A 1 176 ? -1.049 13.461 -6.304 1.00 95.12 176 GLU A C 1
ATOM 1376 O O . GLU A 1 176 ? -0.024 12.904 -6.708 1.00 95.12 176 GLU A O 1
ATOM 1381 N N . THR A 1 177 ? -1.739 12.987 -5.261 1.00 95.88 177 THR A N 1
ATOM 1382 C CA . THR A 1 177 ? -1.271 11.840 -4.472 1.00 95.88 177 THR A CA 1
ATOM 1383 C C . THR A 1 177 ? -1.323 10.540 -5.259 1.00 95.88 177 THR A C 1
ATOM 1385 O O . THR A 1 177 ? -0.425 9.718 -5.085 1.00 95.88 177 THR A O 1
ATOM 1388 N N . GLY A 1 178 ? -2.291 10.373 -6.168 1.00 94.62 178 GLY A N 1
ATOM 1389 C CA . GLY A 1 178 ? -2.322 9.246 -7.103 1.00 94.62 178 GLY A CA 1
ATOM 1390 C C . GLY A 1 178 ? -1.110 9.225 -8.035 1.00 94.62 178 GLY A C 1
ATOM 1391 O O . GLY A 1 178 ? -0.434 8.207 -8.169 1.00 94.62 178 GLY A O 1
ATOM 1392 N N . SER A 1 179 ? -0.762 10.376 -8.617 1.00 95.06 179 SER A N 1
ATOM 1393 C CA . SER A 1 179 ? 0.446 10.497 -9.443 1.00 95.06 179 SER A CA 1
ATOM 1394 C C . SER A 1 179 ? 1.717 10.263 -8.622 1.00 95.06 179 SER A C 1
ATOM 1396 O O . SER A 1 179 ? 2.642 9.598 -9.090 1.00 95.06 179 SER A O 1
ATOM 1398 N N . GLY A 1 180 ? 1.762 10.789 -7.395 1.00 95.81 180 GLY A N 1
ATOM 1399 C CA . GLY A 1 180 ? 2.878 10.631 -6.468 1.00 95.81 180 GLY A CA 1
ATOM 1400 C C . GLY A 1 180 ? 3.087 9.190 -5.992 1.00 95.81 180 GLY A C 1
ATOM 1401 O O . GLY A 1 180 ? 4.234 8.759 -5.915 1.00 95.81 180 GLY A O 1
ATOM 1402 N N . GLY A 1 181 ? 2.015 8.440 -5.708 1.00 95.88 181 GLY A N 1
ATOM 1403 C CA . GLY A 1 181 ? 2.066 7.011 -5.361 1.00 95.88 181 GLY A CA 1
ATOM 1404 C C . GLY A 1 181 ? 2.767 6.204 -6.441 1.00 95.88 181 GLY A C 1
ATOM 1405 O O . GLY A 1 181 ? 3.844 5.656 -6.211 1.00 95.88 181 GLY A O 1
ATOM 1406 N N . ARG A 1 182 ? 2.276 6.348 -7.669 1.00 95.19 182 ARG A N 1
ATOM 1407 C CA . ARG A 1 182 ? 2.828 5.686 -8.851 1.00 95.19 182 ARG A CA 1
ATOM 1408 C C . ARG A 1 182 ? 4.272 6.090 -9.172 1.00 95.19 182 ARG A C 1
ATOM 1410 O O . ARG A 1 182 ? 5.028 5.303 -9.735 1.00 95.19 182 ARG A O 1
ATOM 1417 N N . ILE A 1 183 ? 4.712 7.306 -8.830 1.00 96.12 183 ILE A N 1
ATOM 1418 C CA . ILE A 1 183 ? 6.144 7.683 -8.902 1.00 96.12 183 ILE A CA 1
ATOM 1419 C C . ILE A 1 183 ? 6.967 6.876 -7.898 1.00 96.12 183 ILE A C 1
ATOM 1421 O O . ILE A 1 183 ? 8.031 6.366 -8.255 1.00 96.12 183 ILE A O 1
ATOM 1425 N N . ARG A 1 184 ? 6.490 6.768 -6.653 1.00 97.50 184 ARG A N 1
ATOM 1426 C CA . ARG A 1 184 ? 7.193 6.039 -5.593 1.00 97.50 184 ARG A CA 1
ATOM 1427 C C . ARG A 1 184 ? 7.280 4.549 -5.895 1.00 97.50 184 ARG A C 1
ATOM 1429 O O . ARG A 1 184 ? 8.345 3.989 -5.670 1.00 97.50 184 ARG A O 1
ATOM 1436 N N . ASP A 1 185 ? 6.249 3.950 -6.478 1.00 97.12 185 ASP A N 1
ATOM 1437 C CA . ASP A 1 185 ? 6.265 2.534 -6.860 1.00 97.12 185 ASP A CA 1
ATOM 1438 C C . ASP A 1 185 ? 7.330 2.214 -7.913 1.00 97.12 185 ASP A C 1
ATOM 1440 O O . ASP A 1 185 ? 8.055 1.224 -7.785 1.00 97.12 185 ASP A O 1
ATOM 1444 N N . VAL A 1 186 ? 7.528 3.098 -8.898 1.00 96.81 186 VAL A N 1
ATOM 1445 C CA . VAL A 1 186 ? 8.646 2.958 -9.846 1.00 96.81 186 VAL A CA 1
ATOM 1446 C C . VAL A 1 186 ? 9.987 3.100 -9.131 1.00 96.81 186 VAL A C 1
ATOM 1448 O O . VAL A 1 186 ? 10.886 2.296 -9.359 1.00 96.81 186 VAL A O 1
ATOM 1451 N N . HIS A 1 187 ? 10.148 4.106 -8.267 1.00 97.00 187 HIS A N 1
ATOM 1452 C CA . HIS A 1 187 ? 11.402 4.296 -7.532 1.00 97.00 187 HIS A CA 1
ATOM 1453 C C . HIS A 1 187 ? 11.722 3.116 -6.607 1.00 97.00 187 HIS A C 1
ATOM 1455 O O . HIS A 1 187 ? 12.890 2.759 -6.482 1.00 97.00 187 HIS A O 1
ATOM 1461 N N . ALA A 1 188 ? 10.708 2.509 -5.993 1.00 97.06 188 ALA A N 1
ATOM 1462 C CA . ALA A 1 188 ? 10.847 1.394 -5.063 1.00 97.06 188 ALA A CA 1
ATOM 1463 C C . ALA A 1 188 ? 11.031 0.031 -5.751 1.00 97.06 188 ALA A C 1
ATOM 1465 O O . ALA A 1 188 ? 11.374 -0.932 -5.074 1.00 97.06 188 ALA A O 1
ATOM 1466 N N . THR A 1 189 ? 10.854 -0.055 -7.074 1.00 96.94 189 THR A N 1
ATOM 1467 C CA . THR A 1 189 ? 11.014 -1.316 -7.810 1.00 96.94 189 THR A CA 1
ATOM 1468 C C . THR A 1 189 ? 12.456 -1.827 -7.712 1.00 96.94 189 THR A C 1
ATOM 1470 O O . THR A 1 189 ? 13.420 -1.118 -8.031 1.00 96.94 189 THR A O 1
ATOM 1473 N N . GLY A 1 190 ? 12.619 -3.082 -7.295 1.00 95.00 190 GLY A N 1
ATOM 1474 C CA . GLY A 1 190 ? 13.903 -3.741 -7.103 1.00 95.00 190 GLY A CA 1
ATOM 1475 C C . GLY A 1 190 ? 14.785 -3.029 -6.076 1.00 95.00 190 GLY A C 1
ATOM 1476 O O . GLY A 1 190 ? 14.579 -3.118 -4.871 1.00 95.00 190 GLY A O 1
ATOM 1477 N N . ARG A 1 191 ? 15.839 -2.361 -6.554 1.00 93.75 191 ARG A N 1
ATOM 1478 C CA . ARG A 1 191 ? 16.799 -1.610 -5.718 1.00 93.75 191 ARG A CA 1
ATOM 1479 C C . ARG A 1 191 ? 16.876 -0.132 -6.102 1.00 93.75 191 ARG A C 1
ATOM 1481 O O . ARG A 1 191 ? 17.863 0.528 -5.783 1.00 93.75 191 ARG A O 1
ATOM 1488 N N . GLY A 1 192 ? 15.873 0.360 -6.822 1.00 92.94 192 GLY A N 1
ATOM 1489 C CA . GLY A 1 192 ? 15.858 1.698 -7.394 1.00 92.94 192 GLY A CA 1
ATOM 1490 C C . GLY A 1 192 ? 15.459 1.669 -8.864 1.00 92.94 192 GLY A C 1
ATOM 1491 O O . GLY A 1 192 ? 16.183 1.115 -9.691 1.00 92.94 192 GLY A O 1
ATOM 1492 N N . GLY A 1 193 ? 14.338 2.307 -9.192 1.00 93.81 193 GLY A N 1
ATOM 1493 C CA . GLY A 1 193 ? 13.924 2.589 -10.567 1.00 93.81 193 GLY A CA 1
ATOM 1494 C C . GLY A 1 193 ? 14.034 4.072 -10.921 1.00 93.81 193 GLY A C 1
ATOM 1495 O O . GLY A 1 193 ? 14.145 4.934 -10.052 1.00 93.81 193 GLY A O 1
ATOM 1496 N N . LEU A 1 194 ? 13.987 4.381 -12.219 1.00 93.62 194 LEU A N 1
ATOM 1497 C CA . LEU A 1 194 ? 14.002 5.753 -12.736 1.00 93.62 194 LEU A CA 1
ATOM 1498 C C . LEU A 1 194 ? 12.692 6.045 -13.467 1.00 93.62 194 LEU A C 1
ATOM 1500 O O . LEU A 1 194 ? 12.402 5.430 -14.494 1.00 93.62 194 LEU A O 1
ATOM 1504 N N . VAL A 1 195 ? 11.924 7.022 -12.983 1.00 94.31 195 VAL A N 1
ATOM 1505 C CA . VAL A 1 195 ? 10.730 7.495 -13.696 1.00 94.31 195 VAL A CA 1
ATOM 1506 C C . VAL A 1 195 ? 11.151 8.277 -14.938 1.00 94.31 195 VAL A C 1
ATOM 1508 O O . VAL A 1 195 ? 12.004 9.161 -14.872 1.00 94.31 195 VAL A O 1
ATOM 1511 N N . ARG A 1 196 ? 10.543 7.953 -16.085 1.00 90.81 196 ARG A N 1
ATOM 1512 C CA . ARG A 1 196 ? 10.808 8.625 -17.368 1.00 90.81 196 ARG A CA 1
ATOM 1513 C C . ARG A 1 196 ? 9.586 9.353 -17.910 1.00 90.81 196 ARG A C 1
ATOM 1515 O O . ARG A 1 196 ? 9.665 10.544 -18.179 1.00 90.81 196 ARG A O 1
ATOM 1522 N N . ILE A 1 197 ? 8.473 8.642 -18.070 1.00 91.94 197 ILE A N 1
ATOM 1523 C CA . ILE A 1 197 ? 7.233 9.159 -18.658 1.00 91.94 197 ILE A CA 1
ATOM 1524 C C . ILE A 1 197 ? 6.070 8.748 -17.755 1.00 91.94 197 ILE A C 1
ATOM 1526 O O . ILE A 1 197 ? 6.053 7.633 -17.238 1.00 91.94 197 ILE A O 1
ATOM 1530 N N . GLY A 1 198 ? 5.108 9.651 -17.569 1.00 89.75 198 GLY A N 1
ATOM 1531 C CA . GLY A 1 198 ? 3.843 9.380 -16.893 1.00 89.75 198 GLY A CA 1
ATOM 1532 C C . GLY A 1 198 ? 2.675 9.817 -17.768 1.00 89.75 198 GLY A C 1
ATOM 1533 O O . GLY A 1 198 ? 2.770 10.826 -18.465 1.00 89.75 198 GLY A O 1
ATOM 1534 N N . ILE A 1 199 ? 1.586 9.052 -17.735 1.00 87.88 199 ILE A N 1
ATOM 1535 C CA . ILE A 1 199 ? 0.339 9.362 -18.439 1.00 87.88 199 ILE A CA 1
ATOM 1536 C C . ILE A 1 199 ? -0.788 9.294 -17.411 1.00 87.88 199 ILE A C 1
ATOM 1538 O O . ILE A 1 199 ? -0.887 8.313 -16.676 1.00 87.88 199 ILE A O 1
ATOM 1542 N N . SER A 1 200 ? -1.633 10.322 -17.384 1.00 81.31 200 SER A N 1
ATOM 1543 C CA . SER A 1 200 ? -2.844 10.361 -16.564 1.00 81.31 200 SER A CA 1
ATOM 1544 C C . SER A 1 200 ? -4.048 10.512 -17.480 1.00 81.31 200 SER A C 1
ATOM 1546 O O . SER A 1 200 ? -4.057 11.375 -18.358 1.00 81.31 200 SER A O 1
ATOM 1548 N N . ILE A 1 201 ? -5.060 9.671 -17.280 1.00 79.12 201 ILE A N 1
ATOM 1549 C CA . ILE A 1 201 ? -6.294 9.688 -18.066 1.00 79.12 201 ILE A CA 1
ATOM 1550 C C . ILE A 1 201 ? -7.436 10.008 -17.106 1.00 79.12 201 ILE A C 1
ATOM 1552 O O . ILE A 1 201 ? -7.679 9.269 -16.154 1.00 79.12 201 ILE A O 1
ATOM 1556 N N . GLY A 1 202 ? -8.101 11.138 -17.336 1.00 68.88 202 GLY A N 1
ATOM 1557 C CA . GLY A 1 202 ? -9.339 11.487 -16.644 1.00 68.88 202 GLY A CA 1
ATOM 1558 C C . GLY A 1 202 ? -10.554 10.892 -17.358 1.00 68.88 202 GLY A C 1
ATOM 1559 O O . GLY A 1 202 ? -10.450 10.512 -18.529 1.00 68.88 202 GLY A O 1
ATOM 1560 N N . PRO A 1 203 ? -11.719 10.830 -16.695 1.00 67.06 203 PRO A N 1
ATOM 1561 C CA . PRO A 1 203 ? -12.954 10.506 -17.392 1.00 67.06 203 PRO A CA 1
ATOM 1562 C C . PRO A 1 203 ? -13.181 11.504 -18.545 1.00 67.06 203 PRO A C 1
ATOM 1564 O O . PRO A 1 203 ? -12.789 12.673 -18.431 1.00 67.06 203 PRO A O 1
ATOM 1567 N N . PRO A 1 204 ? -13.807 11.078 -19.657 1.00 68.56 204 PRO A N 1
ATOM 1568 C CA . PRO A 1 204 ? -14.219 12.011 -20.699 1.00 68.56 204 PRO A CA 1
ATOM 1569 C C . PRO A 1 204 ? -15.115 13.098 -20.093 1.00 68.56 204 PRO A C 1
ATOM 1571 O O . PRO A 1 204 ? -15.846 12.837 -19.134 1.00 68.56 204 PRO A O 1
ATOM 1574 N N . LYS A 1 205 ? -15.075 14.320 -20.647 1.00 60.62 205 LYS A N 1
ATOM 1575 C CA . LYS A 1 205 ? -16.029 15.373 -20.273 1.00 60.62 205 LYS A CA 1
ATOM 1576 C C . LYS A 1 205 ? -17.441 14.845 -20.518 1.00 60.62 205 LYS A C 1
ATOM 1578 O O . LYS A 1 205 ? -17.867 14.725 -21.662 1.00 60.62 205 LYS A O 1
ATOM 1583 N N . VAL A 1 206 ? -18.153 14.536 -19.443 1.00 56.25 206 VAL A N 1
ATOM 1584 C CA . VAL A 1 206 ? -19.600 14.370 -19.487 1.00 56.25 206 VAL A CA 1
ATOM 1585 C C . VAL A 1 206 ? -20.162 15.775 -19.329 1.00 56.25 206 VAL A C 1
ATOM 1587 O O . VAL A 1 206 ? -20.062 16.358 -18.251 1.00 56.25 206 VAL A O 1
ATOM 1590 N N . GLU A 1 207 ? -20.687 16.357 -20.409 1.00 52.25 207 GLU A N 1
ATOM 1591 C CA . GLU A 1 207 ? -21.537 17.542 -20.299 1.00 52.25 207 GLU A CA 1
ATOM 1592 C C . GLU A 1 207 ? -22.775 17.128 -19.502 1.00 52.25 207 GLU A C 1
ATOM 1594 O O . GLU A 1 207 ? -23.702 16.502 -20.015 1.00 52.25 207 GLU A O 1
ATOM 1599 N N . LEU A 1 208 ? -22.760 17.412 -18.200 1.00 54.94 208 LEU A N 1
ATOM 1600 C CA . LEU A 1 208 ? -23.968 17.384 -17.394 1.00 54.94 208 LEU A CA 1
ATOM 1601 C C . LEU A 1 208 ? -24.834 18.528 -17.921 1.00 54.94 208 LEU A C 1
ATOM 1603 O O . LEU A 1 208 ? -24.615 19.682 -17.562 1.00 54.94 208 LEU A O 1
ATOM 1607 N N . GLY A 1 209 ? -25.746 18.205 -18.842 1.00 45.31 209 GLY A N 1
ATOM 1608 C CA . GLY A 1 209 ? -26.693 19.165 -19.395 1.00 45.31 209 GLY A CA 1
ATOM 1609 C C . GLY A 1 209 ? -27.362 19.941 -18.267 1.00 45.31 209 GLY A C 1
ATOM 1610 O O . GLY A 1 209 ? -27.749 19.348 -17.256 1.00 45.31 209 GLY A O 1
ATOM 1611 N N . GLU A 1 210 ? -27.442 21.260 -18.432 1.00 47.00 210 GLU A N 1
ATOM 1612 C CA . GLU A 1 210 ? -28.041 22.196 -17.487 1.00 47.00 210 GLU A CA 1
ATOM 1613 C C . GLU A 1 210 ? -29.445 21.719 -17.090 1.00 47.00 210 GLU A C 1
ATOM 1615 O O . GLU A 1 210 ? -30.437 21.986 -17.767 1.00 47.00 210 GLU A O 1
ATOM 1620 N N . ARG A 1 211 ? -29.560 20.994 -15.974 1.00 46.28 211 ARG A N 1
ATOM 1621 C CA . ARG A 1 211 ? -30.839 20.866 -15.286 1.00 46.28 211 ARG A CA 1
ATOM 1622 C C . ARG A 1 211 ? -31.009 22.146 -14.498 1.00 46.28 211 ARG A C 1
ATOM 1624 O O . ARG A 1 211 ? -30.497 22.285 -13.392 1.00 46.28 211 ARG A O 1
ATOM 1631 N N . THR A 1 212 ? -31.704 23.085 -15.124 1.00 38.16 212 THR A N 1
ATOM 1632 C CA . THR A 1 212 ? -32.363 24.206 -14.467 1.00 38.16 212 THR A CA 1
ATOM 1633 C C . THR A 1 212 ? -33.148 23.650 -13.282 1.00 38.16 212 THR A C 1
ATOM 1635 O O . THR A 1 212 ? -34.170 22.987 -13.445 1.00 38.16 212 THR A O 1
ATOM 1638 N N . VAL A 1 213 ? -32.637 23.874 -12.074 1.00 40.91 213 VAL A N 1
ATOM 1639 C CA . VAL A 1 213 ? -33.439 23.752 -10.861 1.00 40.91 213 VAL A CA 1
ATOM 1640 C C . VAL A 1 213 ? -34.339 24.982 -10.874 1.00 40.91 213 VAL A C 1
ATOM 1642 O O . VAL A 1 213 ? -33.915 26.071 -10.502 1.00 40.91 213 VAL A O 1
ATOM 1645 N N . GLN A 1 214 ? -35.548 24.839 -11.418 1.00 39.47 214 GLN A N 1
ATOM 1646 C CA . GLN A 1 214 ? -36.620 25.780 -11.116 1.00 39.47 214 GLN A CA 1
ATOM 1647 C C . GLN A 1 214 ? -36.984 25.563 -9.648 1.00 39.47 214 GLN A C 1
ATOM 1649 O O . GLN A 1 214 ? -37.547 24.529 -9.289 1.00 39.47 214 GLN A O 1
ATOM 1654 N N . GLU A 1 215 ? -36.581 26.511 -8.807 1.00 38.19 215 GLU A N 1
ATOM 1655 C CA . GLU A 1 215 ? -37.092 26.658 -7.448 1.00 38.19 215 GLU A CA 1
ATOM 1656 C C . GLU A 1 215 ? -38.618 26.832 -7.510 1.00 38.19 215 GLU A C 1
ATOM 1658 O O . GLU A 1 215 ? -39.130 27.628 -8.304 1.00 38.19 215 GLU A O 1
ATOM 1663 N N . ALA A 1 216 ? -39.325 26.057 -6.690 1.00 42.09 216 ALA A N 1
ATOM 1664 C CA . ALA A 1 216 ? -40.732 26.230 -6.352 1.00 42.09 216 ALA A CA 1
ATOM 1665 C C . ALA A 1 216 ? -40.842 26.387 -4.834 1.00 42.09 216 ALA A C 1
ATOM 1667 O O . ALA A 1 216 ? -40.078 25.684 -4.128 1.00 42.09 216 ALA A O 1
#

pLDDT: mean 92.03, std 11.89, range [38.16, 98.69]